Protein AF-A0A967ZI90-F1 (afdb_monomer_lite)

Sequence (250 aa):
MATSDRDRHRDRTERWFVHRGLPNLIDRYSVTEDVLTRTVPFLLLVVFAELFLSFGDRWEGWSQAIAFLAGVVVLVAAFVAVNRLRGRRSLQLPDRVGVLEVALFVLLPAIPTAIGAEGSVAAPVGAVVGVNLVLLVLAFVVTAWGLLPMMRWSIGQLRVQIGDIANLAMKSLPILLLFSAFIFLNAEMWQVANDFTLPFFGAVAAVVVLVGTAFVMLSVKRLTVDLARFGAWADVRPRCEGTPVADLVP

Structure (mmCIF, N/CA/C/O backbone):
data_AF-A0A967ZI90-F1
#
_entry.id   AF-A0A967ZI90-F1
#
loop_
_atom_site.group_PDB
_atom_site.id
_atom_site.type_symbol
_atom_site.label_atom_id
_atom_site.label_alt_id
_atom_site.label_comp_id
_atom_site.label_asym_id
_atom_site.label_entity_id
_atom_site.label_seq_id
_atom_site.pdbx_PDB_ins_code
_atom_site.Cartn_x
_atom_site.Cartn_y
_atom_site.Cartn_z
_atom_site.occupancy
_atom_site.B_iso_or_equiv
_atom_site.auth_seq_id
_atom_site.auth_comp_id
_atom_site.auth_asym_id
_atom_site.auth_atom_id
_atom_site.pdbx_PDB_model_num
ATOM 1 N N . MET A 1 1 ? -30.674 17.790 -15.147 1.00 55.00 1 MET A N 1
ATOM 2 C CA . MET A 1 1 ? -30.174 18.389 -13.887 1.00 55.00 1 MET A CA 1
ATOM 3 C C . MET A 1 1 ? -30.080 17.350 -12.764 1.00 55.00 1 MET A C 1
ATOM 5 O O . MET A 1 1 ? -29.008 17.227 -12.198 1.00 55.00 1 MET A O 1
ATOM 9 N N . ALA A 1 2 ? -31.111 16.525 -12.518 1.00 58.91 2 ALA A N 1
ATOM 10 C CA . ALA A 1 2 ? -31.096 15.469 -11.485 1.00 58.91 2 ALA A CA 1
ATOM 11 C C . ALA A 1 2 ? -30.078 14.318 -11.691 1.00 58.91 2 ALA A C 1
ATOM 13 O O . ALA A 1 2 ? -29.646 13.697 -10.726 1.00 58.91 2 ALA A O 1
ATOM 14 N N . THR A 1 3 ? -29.673 14.026 -12.931 1.00 62.78 3 THR A N 1
ATOM 15 C CA . THR A 1 3 ? -28.645 13.012 -13.240 1.00 62.78 3 THR A CA 1
ATOM 16 C C . THR A 1 3 ? -27.249 13.439 -12.780 1.00 62.78 3 THR A C 1
ATOM 18 O O . THR A 1 3 ? -26.575 12.677 -12.101 1.00 62.78 3 THR A O 1
ATOM 21 N N . SER A 1 4 ? -26.873 14.700 -13.024 1.00 75.50 4 SER A N 1
ATOM 22 C CA . SER A 1 4 ? -25.565 15.248 -12.627 1.00 75.50 4 SER A CA 1
ATOM 23 C C . SER A 1 4 ? -25.334 15.258 -11.113 1.00 75.50 4 SER A C 1
ATOM 25 O O . SER A 1 4 ? -24.182 15.234 -10.680 1.00 75.50 4 SER A O 1
ATOM 27 N N . ASP A 1 5 ? -26.398 15.336 -10.315 1.00 79.88 5 ASP A N 1
ATOM 28 C CA . ASP A 1 5 ? -26.286 15.367 -8.857 1.00 79.88 5 ASP A CA 1
ATOM 29 C C . ASP A 1 5 ? -26.052 13.960 -8.291 1.00 79.88 5 ASP A C 1
ATOM 31 O O . ASP A 1 5 ? -25.153 13.747 -7.478 1.00 79.88 5 ASP A O 1
ATOM 35 N N . ARG A 1 6 ? -26.767 12.958 -8.824 1.00 79.12 6 ARG A N 1
ATOM 36 C CA . ARG A 1 6 ? -26.540 11.541 -8.498 1.00 79.12 6 ARG A CA 1
ATOM 37 C C . ARG A 1 6 ? -25.116 11.098 -8.820 1.00 79.12 6 ARG A C 1
ATOM 39 O O . ARG A 1 6 ? -24.486 10.458 -7.980 1.00 79.12 6 ARG A O 1
ATOM 46 N N . ASP A 1 7 ? -24.601 11.487 -9.983 1.00 82.12 7 ASP A N 1
ATOM 47 C CA . ASP A 1 7 ? -23.230 11.165 -10.393 1.00 82.12 7 ASP A CA 1
ATOM 48 C C . ASP A 1 7 ? -22.207 11.802 -9.438 1.00 82.12 7 ASP A C 1
ATOM 50 O O . ASP A 1 7 ? -21.291 11.144 -8.952 1.00 82.12 7 ASP A O 1
ATOM 54 N N . ARG A 1 8 ? -22.430 13.058 -9.032 1.00 82.38 8 ARG A N 1
ATOM 55 C CA . ARG A 1 8 ? -21.564 13.761 -8.072 1.00 82.38 8 ARG A CA 1
ATOM 56 C C . ARG A 1 8 ? -21.554 13.105 -6.687 1.00 82.38 8 ARG A C 1
ATOM 58 O O . ARG A 1 8 ? -20.497 13.013 -6.055 1.00 82.38 8 ARG A O 1
ATOM 65 N N . HIS A 1 9 ? -22.715 12.670 -6.197 1.00 82.69 9 HIS A N 1
ATOM 66 C CA . HIS A 1 9 ? -22.833 11.952 -4.926 1.00 82.69 9 HIS A CA 1
ATOM 67 C C . HIS A 1 9 ? -22.150 10.583 -4.975 1.00 82.69 9 HIS A C 1
ATOM 69 O O . HIS A 1 9 ? -21.455 10.207 -4.023 1.00 82.69 9 HIS A O 1
ATOM 75 N N . ARG A 1 10 ? -22.289 9.870 -6.096 1.00 84.12 10 ARG A N 1
ATOM 76 C CA . ARG A 1 10 ? -21.584 8.615 -6.355 1.00 84.12 10 ARG A CA 1
ATOM 77 C C . ARG A 1 10 ? -20.069 8.820 -6.322 1.00 84.12 10 ARG A C 1
ATOM 79 O O . ARG A 1 10 ? -19.411 8.216 -5.479 1.00 84.12 10 ARG A O 1
ATOM 86 N N . ASP A 1 11 ? -19.534 9.763 -7.093 1.00 83.12 11 ASP A N 1
ATOM 87 C CA . ASP A 1 11 ? -18.092 10.052 -7.147 1.00 83.12 11 ASP A CA 1
ATOM 88 C C . ASP A 1 11 ? -17.514 10.448 -5.783 1.00 83.12 11 ASP A C 1
ATOM 90 O O . ASP A 1 11 ? -16.360 10.168 -5.446 1.00 83.12 11 ASP A O 1
ATOM 94 N N . ARG A 1 12 ? -18.291 11.172 -4.970 1.00 85.44 12 ARG A N 1
ATOM 95 C CA . ARG A 1 12 ? -17.882 11.551 -3.611 1.00 85.44 12 ARG A CA 1
ATOM 96 C C . ARG A 1 12 ? -17.817 10.332 -2.687 1.00 85.44 12 ARG A C 1
ATOM 98 O O . ARG A 1 12 ? -16.901 10.243 -1.868 1.00 85.44 12 ARG A O 1
ATOM 105 N N . THR A 1 13 ? -18.765 9.413 -2.831 1.00 86.12 13 THR A N 1
ATOM 106 C CA . THR A 1 13 ? -18.857 8.176 -2.046 1.00 86.12 13 THR A CA 1
ATOM 107 C C . THR A 1 13 ? -17.749 7.197 -2.429 1.00 86.12 13 THR A C 1
ATOM 109 O O . THR A 1 13 ? -17.035 6.706 -1.555 1.00 86.12 13 THR A O 1
ATOM 112 N N . GLU A 1 14 ? -17.514 6.996 -3.726 1.00 85.56 14 GLU A N 1
ATOM 113 C CA . GLU A 1 14 ? -16.417 6.174 -4.246 1.00 85.56 14 GLU A CA 1
ATOM 114 C C . GLU A 1 14 ? -15.058 6.704 -3.778 1.00 85.56 14 GLU A C 1
ATOM 116 O O . GLU A 1 14 ? -14.256 5.963 -3.202 1.00 85.56 14 GLU A O 1
ATOM 121 N N . ARG A 1 15 ? -14.822 8.020 -3.894 1.00 83.00 15 ARG A N 1
ATOM 122 C CA . ARG A 1 15 ? -13.599 8.642 -3.364 1.00 83.00 15 ARG A CA 1
ATOM 123 C C . ARG A 1 15 ? -13.430 8.402 -1.870 1.00 83.00 15 ARG A C 1
ATOM 125 O O . ARG A 1 15 ? -12.307 8.159 -1.430 1.00 83.00 15 ARG A O 1
ATOM 132 N N . TRP A 1 16 ? -14.500 8.466 -1.086 1.00 85.69 16 TRP A N 1
ATOM 133 C CA . TRP A 1 16 ? -14.432 8.217 0.352 1.00 85.69 16 TRP A CA 1
ATOM 134 C C . TRP A 1 16 ? -14.041 6.767 0.671 1.00 85.69 16 TRP A C 1
ATOM 136 O O . TRP A 1 16 ? -13.158 6.555 1.505 1.00 85.69 16 TRP A O 1
ATOM 146 N N . PHE A 1 17 ? -14.597 5.782 -0.044 1.00 84.12 17 PHE A N 1
ATOM 147 C CA . PHE A 1 17 ? -14.209 4.373 0.095 1.00 84.12 17 PHE A CA 1
ATOM 148 C C . PHE A 1 17 ? -12.741 4.144 -0.278 1.00 84.12 17 PHE A C 1
ATOM 150 O O . PHE A 1 17 ? -11.999 3.515 0.480 1.00 84.12 17 PHE A O 1
ATOM 157 N N . VAL A 1 18 ? -12.276 4.734 -1.384 1.00 79.62 18 VAL A N 1
ATOM 158 C CA . VAL A 1 18 ? -10.865 4.665 -1.800 1.00 79.62 18 VAL A CA 1
ATOM 159 C C . VAL A 1 18 ? -9.933 5.265 -0.744 1.00 79.62 18 VAL A C 1
ATOM 161 O O . VAL A 1 18 ? -8.874 4.699 -0.465 1.00 79.62 18 VAL A O 1
ATOM 164 N N . HIS A 1 19 ? -10.311 6.391 -0.132 1.00 79.62 19 HIS A N 1
ATOM 165 C CA . HIS A 1 19 ? -9.506 7.043 0.907 1.00 79.62 19 HIS A CA 1
ATOM 166 C C . HIS A 1 19 ? -9.429 6.236 2.205 1.00 79.62 19 HIS A C 1
ATOM 168 O O . HIS A 1 19 ? -8.439 6.370 2.925 1.00 79.62 19 HIS A O 1
ATOM 174 N N . ARG A 1 20 ? -10.438 5.406 2.494 1.00 79.25 20 ARG A N 1
ATOM 175 C CA . ARG A 1 20 ? -10.460 4.506 3.657 1.00 79.25 20 ARG A CA 1
ATOM 176 C C . ARG A 1 20 ? -9.910 3.106 3.375 1.00 79.25 20 ARG A C 1
ATOM 178 O O . ARG A 1 20 ? -9.883 2.283 4.281 1.00 79.25 20 ARG A O 1
ATOM 185 N N . GLY A 1 21 ? -9.439 2.844 2.154 1.00 75.62 21 GLY A N 1
ATOM 186 C CA . GLY A 1 21 ? -8.869 1.545 1.787 1.00 75.62 21 GLY A CA 1
ATOM 187 C C . GLY A 1 21 ? -9.909 0.454 1.554 1.00 75.62 21 GLY A C 1
ATOM 188 O O . GLY A 1 21 ? -9.609 -0.718 1.728 1.00 75.62 21 GLY A O 1
ATOM 189 N N . LEU A 1 22 ? -11.120 0.829 1.136 1.00 81.75 22 LEU A N 1
ATOM 190 C CA . LEU A 1 22 ? -12.205 -0.100 0.807 1.00 81.75 22 LEU A CA 1
ATOM 191 C C . LEU A 1 22 ? -12.627 -0.005 -0.677 1.00 81.75 22 LEU A C 1
ATOM 193 O O . LEU A 1 22 ? -13.815 0.144 -0.959 1.00 81.75 22 LEU A O 1
ATOM 197 N N . PRO A 1 23 ? -11.694 -0.069 -1.650 1.00 76.81 23 PRO A N 1
ATOM 198 C CA . PRO A 1 23 ? -12.028 0.087 -3.068 1.00 76.81 23 PRO A CA 1
ATOM 199 C C . PRO A 1 23 ? -12.934 -1.036 -3.601 1.00 76.81 23 PRO A C 1
ATOM 201 O O . PRO A 1 23 ? -13.747 -0.793 -4.482 1.00 76.81 23 PRO A O 1
ATOM 204 N N . ASN A 1 24 ? -12.863 -2.237 -3.016 1.00 76.69 24 ASN A N 1
ATOM 205 C CA . ASN A 1 24 ? -13.658 -3.400 -3.433 1.00 76.69 24 ASN A CA 1
ATOM 206 C C . ASN A 1 24 ? -15.168 -3.266 -3.160 1.00 76.69 24 ASN A C 1
ATOM 208 O O . ASN A 1 24 ? -15.938 -4.111 -3.601 1.00 76.69 24 ASN A O 1
ATOM 212 N N . LEU A 1 25 ? -15.598 -2.236 -2.421 1.00 79.44 25 LEU A N 1
ATOM 213 C CA . LEU A 1 25 ? -17.018 -1.949 -2.190 1.00 79.44 25 LEU A CA 1
ATOM 214 C C . LEU A 1 25 ? -17.642 -1.086 -3.301 1.00 79.44 25 LEU A C 1
ATOM 216 O O . LEU A 1 25 ? -18.834 -0.790 -3.242 1.00 79.44 25 LEU A O 1
ATOM 220 N N . ILE A 1 26 ? -16.851 -0.660 -4.289 1.00 79.00 26 ILE A N 1
ATOM 221 C CA . ILE A 1 26 ? -17.305 0.161 -5.412 1.00 79.00 26 ILE A CA 1
ATOM 222 C C . ILE A 1 26 ? -17.870 -0.743 -6.511 1.00 79.00 26 ILE A C 1
ATOM 224 O O . ILE A 1 26 ? -17.230 -1.704 -6.939 1.00 79.00 26 ILE A O 1
ATOM 228 N N . ASP A 1 27 ? -19.073 -0.417 -6.983 1.00 68.50 27 ASP A N 1
ATOM 229 C CA . ASP A 1 27 ? -19.697 -1.122 -8.101 1.00 68.50 27 ASP A CA 1
ATOM 230 C C . ASP A 1 27 ? -18.902 -0.898 -9.400 1.00 68.50 27 ASP A C 1
ATOM 232 O O . ASP A 1 27 ? -18.610 0.243 -9.763 1.00 68.50 27 ASP A O 1
ATOM 236 N N . ARG A 1 28 ? -18.594 -1.994 -10.113 1.00 68.31 28 ARG A N 1
ATOM 237 C CA . ARG A 1 28 ? -17.754 -2.055 -11.332 1.00 68.31 28 ARG A CA 1
ATOM 238 C C . ARG A 1 28 ? -16.270 -1.707 -11.156 1.00 68.31 28 ARG A C 1
ATOM 240 O O . ARG A 1 28 ? -15.656 -1.198 -12.089 1.00 68.31 28 ARG A O 1
ATOM 247 N N . TYR A 1 29 ? -15.676 -2.042 -10.013 1.00 63.97 29 TYR A N 1
ATOM 248 C CA . TYR A 1 29 ? -14.229 -1.908 -9.827 1.00 63.97 29 TYR A CA 1
ATOM 249 C C . TYR A 1 29 ? -13.443 -2.765 -10.839 1.00 63.97 29 TYR A C 1
ATOM 251 O O . TYR A 1 29 ? -13.555 -3.995 -10.851 1.00 63.97 29 TYR A O 1
ATOM 259 N N . SER A 1 30 ? -12.661 -2.119 -11.706 1.00 63.50 30 SER A N 1
ATOM 260 C CA . SER A 1 30 ? -11.981 -2.755 -12.837 1.00 63.50 30 SER A CA 1
ATOM 261 C C . SER A 1 30 ? -10.470 -2.790 -12.617 1.00 63.50 30 SER A C 1
ATOM 263 O O . SER A 1 30 ? -9.819 -1.776 -12.367 1.00 63.50 30 SER A O 1
ATOM 265 N N . VAL A 1 31 ? -9.871 -3.975 -12.756 1.00 63.06 31 VAL A N 1
ATOM 266 C CA . VAL A 1 31 ? -8.419 -4.176 -12.597 1.00 63.06 31 VAL A CA 1
ATOM 267 C C . VAL A 1 31 ? -7.610 -3.304 -13.567 1.00 63.06 31 VAL A C 1
ATOM 269 O O . VAL A 1 31 ? -6.579 -2.743 -13.200 1.00 63.06 31 VAL A O 1
ATOM 272 N N . THR A 1 32 ? -8.075 -3.176 -14.807 1.00 58.97 32 THR A N 1
ATOM 273 C CA . THR A 1 32 ? -7.346 -2.515 -15.899 1.00 58.97 32 THR A CA 1
ATOM 274 C C . THR A 1 32 ? -7.455 -0.990 -15.852 1.00 58.97 32 THR A C 1
ATOM 276 O O . THR A 1 32 ? -6.544 -0.299 -16.309 1.00 58.97 32 THR A O 1
ATOM 279 N N . GLU A 1 33 ? -8.566 -0.473 -15.325 1.00 61.00 33 GLU A N 1
ATOM 280 C CA . GLU A 1 33 ? -8.872 0.962 -15.268 1.00 61.00 33 GLU A CA 1
ATOM 281 C C . GLU A 1 33 ? -8.486 1.582 -13.928 1.00 61.00 33 GLU A C 1
ATOM 283 O O . GLU A 1 33 ? -7.896 2.659 -13.915 1.00 61.00 33 GLU A O 1
ATOM 288 N N . ASP A 1 34 ? -8.741 0.891 -12.814 1.00 67.19 34 ASP A N 1
ATOM 289 C CA . ASP A 1 34 ? -8.631 1.489 -11.482 1.00 67.19 34 ASP A CA 1
ATOM 290 C C . ASP A 1 34 ? -7.384 1.028 -10.729 1.00 67.19 34 ASP A C 1
ATOM 292 O O . ASP A 1 34 ? -6.674 1.835 -10.122 1.00 67.19 34 ASP A O 1
ATOM 296 N N . VAL A 1 35 ? -7.095 -0.278 -10.761 1.00 71.31 35 VAL A N 1
ATOM 297 C CA . VAL A 1 35 ? -5.951 -0.840 -10.030 1.00 71.31 35 VAL A CA 1
ATOM 298 C C . VAL A 1 35 ? -4.659 -0.496 -10.751 1.00 71.31 35 VAL A C 1
ATOM 300 O O . VAL A 1 35 ? -3.791 0.175 -10.195 1.00 71.31 35 VAL A O 1
ATOM 303 N N . LEU A 1 36 ? -4.536 -0.936 -12.003 1.00 67.75 36 LEU A N 1
ATOM 304 C CA . LEU A 1 36 ? -3.267 -0.905 -12.715 1.00 67.75 36 LEU A CA 1
ATOM 305 C C . LEU A 1 36 ? -2.850 0.529 -13.076 1.00 67.75 36 LEU A C 1
ATOM 307 O O . LEU A 1 36 ? -1.678 0.877 -12.947 1.00 67.75 36 LEU A O 1
ATOM 311 N N . THR A 1 37 ? -3.811 1.396 -13.403 1.00 74.38 37 THR A N 1
ATOM 312 C CA . THR A 1 37 ? -3.601 2.842 -13.600 1.00 74.38 37 THR A CA 1
ATOM 313 C C . THR A 1 37 ? -3.048 3.518 -12.347 1.00 74.38 37 THR A C 1
ATOM 315 O O . THR A 1 37 ? -2.148 4.353 -12.427 1.00 74.38 37 THR A O 1
ATOM 318 N N . ARG A 1 38 ? -3.527 3.126 -11.162 1.00 77.00 38 ARG A N 1
ATOM 319 C CA . ARG A 1 38 ? -3.040 3.662 -9.886 1.00 77.00 38 ARG A CA 1
ATOM 320 C C . ARG A 1 38 ? -1.643 3.147 -9.527 1.00 77.00 38 ARG A C 1
ATOM 322 O O . ARG A 1 38 ? -0.931 3.811 -8.776 1.00 77.00 38 ARG A O 1
ATOM 329 N N . THR A 1 39 ? -1.229 2.013 -10.089 1.00 77.56 39 THR A N 1
ATOM 330 C CA . THR A 1 39 ? 0.127 1.464 -9.949 1.00 77.56 39 THR A CA 1
ATOM 331 C C . THR A 1 39 ? 1.145 2.158 -10.869 1.00 77.56 39 THR A C 1
ATOM 333 O O . THR A 1 39 ? 2.329 2.197 -10.537 1.00 77.56 39 THR A O 1
ATOM 336 N N . VAL A 1 40 ? 0.711 2.771 -11.982 1.00 79.25 40 VAL A N 1
ATOM 337 C CA . VAL A 1 40 ? 1.594 3.411 -12.984 1.00 79.25 40 VAL A CA 1
ATOM 338 C C . VAL A 1 40 ? 2.631 4.378 -12.390 1.00 79.25 40 VAL A C 1
ATOM 340 O O . VAL A 1 40 ? 3.798 4.245 -12.752 1.00 79.25 40 VAL A O 1
ATOM 343 N N . PRO A 1 41 ? 2.296 5.324 -11.486 1.00 80.81 41 PRO A N 1
ATOM 344 C CA . PRO A 1 41 ? 3.291 6.254 -10.943 1.00 80.81 41 PRO A CA 1
ATOM 345 C C . PRO A 1 41 ? 4.409 5.545 -10.171 1.00 80.81 41 PRO A C 1
ATOM 347 O O . PRO A 1 41 ? 5.570 5.932 -10.266 1.00 80.81 41 PRO A O 1
ATOM 350 N N . PHE A 1 42 ? 4.063 4.488 -9.433 1.00 82.81 42 PHE A N 1
ATOM 351 C CA . PHE A 1 42 ? 5.034 3.668 -8.716 1.00 82.81 42 PHE A CA 1
ATOM 352 C C . PHE A 1 42 ? 5.913 2.878 -9.690 1.00 82.81 42 PHE A C 1
ATOM 354 O O . PHE A 1 42 ? 7.128 2.876 -9.543 1.00 82.81 42 PHE A O 1
ATOM 361 N N . LEU A 1 43 ? 5.327 2.266 -10.723 1.00 82.94 43 LEU A N 1
ATOM 362 C CA . LEU A 1 43 ? 6.097 1.532 -11.733 1.00 82.94 43 LEU A CA 1
ATOM 363 C C . LEU A 1 43 ? 7.024 2.455 -12.530 1.00 82.94 43 LEU A C 1
ATOM 365 O O . LEU A 1 43 ? 8.156 2.083 -12.802 1.00 82.94 43 LEU A O 1
ATOM 369 N N . LEU A 1 44 ? 6.591 3.675 -12.858 1.00 82.00 44 LEU A N 1
ATOM 370 C CA . LEU A 1 44 ? 7.454 4.681 -13.485 1.00 82.00 44 LEU A CA 1
ATOM 371 C C . LEU A 1 44 ? 8.644 5.048 -12.590 1.00 82.00 44 LEU A C 1
ATOM 373 O O . LEU A 1 44 ? 9.758 5.173 -13.091 1.00 82.00 44 LEU A O 1
ATOM 377 N N . LEU A 1 45 ? 8.422 5.187 -11.278 1.00 84.56 45 LEU A N 1
ATOM 378 C CA . LEU A 1 45 ? 9.495 5.415 -10.309 1.00 84.56 45 LEU A CA 1
ATOM 379 C C . LEU A 1 45 ? 10.475 4.232 -10.273 1.00 84.56 45 LEU A C 1
ATOM 381 O O . LEU A 1 45 ? 11.681 4.451 -10.271 1.00 84.56 45 LEU A O 1
ATOM 385 N N . VAL A 1 46 ? 9.963 2.998 -10.273 1.00 85.00 46 VAL A N 1
ATOM 386 C CA . VAL A 1 46 ? 10.773 1.769 -10.306 1.00 85.00 46 VAL A CA 1
ATOM 387 C C . VAL A 1 46 ? 11.623 1.714 -11.574 1.00 85.00 46 VAL A C 1
ATOM 389 O O . VAL A 1 46 ? 12.837 1.596 -11.474 1.00 85.00 46 VAL A O 1
ATOM 392 N N . VAL A 1 47 ? 11.022 1.914 -12.752 1.00 82.69 47 VAL A N 1
ATOM 393 C CA . VAL A 1 47 ? 11.746 1.953 -14.035 1.00 82.69 47 VAL A CA 1
ATOM 394 C C . VAL A 1 47 ? 12.824 3.037 -14.033 1.00 82.69 47 VAL A C 1
ATOM 396 O O . VAL A 1 47 ? 13.936 2.810 -14.503 1.00 82.69 47 VAL A O 1
ATOM 399 N N . PHE A 1 48 ? 12.520 4.218 -13.494 1.00 83.12 48 PHE A N 1
ATOM 400 C CA . PHE A 1 48 ? 13.495 5.298 -13.371 1.00 83.12 48 PHE A CA 1
ATOM 401 C C . PHE A 1 48 ? 14.651 4.931 -12.428 1.00 83.12 48 PHE A C 1
ATOM 403 O O . PHE A 1 48 ? 15.808 5.189 -12.754 1.00 83.12 48 PHE A O 1
ATOM 410 N N . ALA A 1 49 ? 14.354 4.313 -11.283 1.00 84.50 49 ALA A N 1
ATOM 411 C CA . ALA A 1 49 ? 15.358 3.863 -10.325 1.00 84.50 49 ALA A CA 1
ATOM 412 C C . ALA A 1 49 ? 16.236 2.740 -10.900 1.00 84.50 49 ALA A C 1
ATOM 414 O O . ALA A 1 49 ? 17.451 2.783 -10.744 1.00 84.50 49 ALA A O 1
ATOM 415 N N . GLU A 1 50 ? 15.652 1.779 -11.615 1.00 83.31 50 GLU A N 1
ATOM 416 C CA . GLU A 1 50 ? 16.384 0.719 -12.318 1.00 83.31 50 GLU A CA 1
ATOM 417 C C . GLU A 1 50 ? 17.304 1.288 -13.392 1.00 83.31 50 GLU A C 1
ATOM 419 O O . GLU A 1 50 ? 18.468 0.900 -13.475 1.00 83.31 50 GLU A O 1
ATOM 424 N N . LEU A 1 51 ? 16.818 2.257 -14.172 1.00 78.06 51 LEU A N 1
ATOM 425 C CA . LEU A 1 51 ? 17.636 2.957 -15.154 1.00 78.06 51 LEU A CA 1
ATOM 426 C C . LEU A 1 51 ? 18.805 3.679 -14.464 1.00 78.06 51 LEU A C 1
ATOM 428 O O . LEU A 1 51 ? 19.948 3.553 -14.892 1.00 78.06 51 LEU A O 1
ATOM 432 N N . PHE A 1 52 ? 18.536 4.388 -13.367 1.00 78.06 52 PHE A N 1
ATOM 433 C CA . PHE A 1 52 ? 19.562 5.079 -12.588 1.00 78.06 52 PHE A CA 1
ATOM 434 C C . PHE A 1 52 ? 20.628 4.116 -12.045 1.00 78.06 52 PHE A C 1
ATOM 436 O O . PHE A 1 52 ? 21.818 4.355 -12.233 1.00 78.06 52 PHE A O 1
ATOM 443 N N . LEU A 1 53 ? 20.214 3.002 -11.436 1.00 78.31 53 LEU A N 1
ATOM 444 C CA . LEU A 1 53 ? 21.120 1.983 -10.899 1.00 78.31 53 LEU A CA 1
ATOM 445 C C . LEU A 1 53 ? 21.921 1.288 -12.006 1.00 78.31 53 LEU A C 1
ATOM 447 O O . LEU A 1 53 ? 23.120 1.081 -11.855 1.00 78.31 53 LEU A O 1
ATOM 451 N N . SER A 1 54 ? 21.295 0.993 -13.149 1.00 73.62 54 SER A N 1
ATOM 452 C CA . SER A 1 54 ? 21.963 0.329 -14.273 1.00 73.62 54 SER A CA 1
ATOM 453 C C . SER A 1 54 ? 23.098 1.160 -14.879 1.00 73.62 54 SER A C 1
ATOM 455 O O . SER A 1 54 ? 24.027 0.585 -15.447 1.00 73.62 54 SER A O 1
ATOM 457 N N . PHE A 1 55 ? 23.020 2.491 -14.806 1.00 69.38 55 PHE A N 1
ATOM 458 C CA . PHE A 1 55 ? 24.071 3.391 -15.290 1.00 69.38 55 PHE A CA 1
ATOM 459 C C . PHE A 1 55 ? 25.004 3.889 -14.175 1.00 69.38 55 PHE A C 1
ATOM 461 O O . PHE A 1 55 ? 26.068 4.420 -14.488 1.00 69.38 55 PHE A O 1
ATOM 468 N N . GLY A 1 56 ? 24.632 3.707 -12.903 1.00 63.69 56 GLY A N 1
ATOM 469 C CA . GLY A 1 56 ? 25.358 4.192 -11.726 1.00 63.69 56 GLY A CA 1
ATOM 470 C C . GLY A 1 56 ? 26.772 3.631 -11.575 1.00 63.69 56 GLY A C 1
ATOM 471 O O . GLY A 1 56 ? 27.694 4.397 -11.322 1.00 63.69 56 GLY A O 1
ATOM 472 N N . ASP A 1 57 ? 26.947 2.327 -11.798 1.00 63.25 57 ASP A N 1
ATOM 473 C CA . ASP A 1 57 ? 28.213 1.625 -11.516 1.00 63.25 57 ASP A CA 1
ATOM 474 C C . ASP A 1 57 ? 29.172 1.535 -12.713 1.00 63.25 57 ASP A C 1
ATOM 476 O O . ASP A 1 57 ? 30.291 1.045 -12.585 1.00 63.25 57 ASP A O 1
ATOM 480 N N . ARG A 1 58 ? 28.740 1.949 -13.909 1.00 63.16 58 ARG A N 1
ATOM 481 C CA . ARG A 1 58 ? 29.405 1.546 -15.162 1.00 63.16 58 ARG A CA 1
ATOM 482 C C . ARG A 1 58 ? 30.220 2.656 -15.837 1.00 63.16 58 ARG A C 1
ATOM 484 O O . ARG A 1 58 ? 31.023 2.360 -16.717 1.00 63.16 58 ARG A O 1
ATOM 491 N N . TRP A 1 59 ? 30.007 3.918 -15.471 1.00 61.84 59 TRP A N 1
ATOM 492 C CA . TRP A 1 59 ? 30.624 5.072 -16.130 1.00 61.84 59 TRP A CA 1
ATOM 493 C C . TRP A 1 59 ? 31.022 6.108 -15.079 1.00 61.84 59 TRP A C 1
ATOM 495 O O . TRP A 1 59 ? 30.219 6.420 -14.210 1.00 61.84 59 TRP A O 1
ATOM 505 N N . GLU A 1 60 ? 32.223 6.676 -15.185 1.00 71.88 60 GLU A N 1
ATOM 506 C CA . GLU A 1 60 ? 32.677 7.760 -14.308 1.00 71.88 60 GLU A CA 1
ATOM 507 C C . GLU A 1 60 ? 32.610 9.118 -15.033 1.00 71.88 60 GLU A C 1
ATOM 509 O O . GLU A 1 60 ? 33.017 9.257 -16.191 1.00 71.88 60 GLU A O 1
ATOM 514 N N . GLY A 1 61 ? 32.106 10.151 -14.349 1.00 77.19 61 GLY A N 1
ATOM 515 C CA . GLY A 1 61 ? 32.137 11.544 -14.815 1.00 77.19 61 GLY A CA 1
ATOM 516 C C . GLY A 1 61 ? 31.016 11.940 -15.791 1.00 77.19 61 GLY A C 1
ATOM 517 O O . GLY A 1 61 ? 29.866 11.527 -15.665 1.00 77.19 61 GLY A O 1
ATOM 518 N N . TRP A 1 62 ? 31.325 12.801 -16.770 1.00 77.94 62 TRP A N 1
ATOM 519 C CA . TRP A 1 62 ? 30.334 13.389 -17.696 1.00 77.94 62 TRP A CA 1
ATOM 520 C C . TRP A 1 62 ? 29.677 12.379 -18.647 1.00 77.94 62 TRP A C 1
ATOM 522 O O . TRP A 1 62 ? 28.561 12.598 -19.117 1.00 77.94 62 TRP A O 1
ATOM 532 N N . SER A 1 63 ? 30.352 11.268 -18.925 1.00 73.94 63 SER A N 1
ATOM 533 C CA . SER A 1 63 ? 29.853 10.208 -19.801 1.00 73.94 63 SER A CA 1
ATOM 534 C C . SER A 1 63 ? 28.691 9.434 -19.158 1.00 73.94 63 SER A C 1
ATOM 536 O O . SER A 1 63 ? 27.733 9.088 -19.848 1.00 73.94 63 SER A O 1
ATOM 538 N N . GLN A 1 64 ? 28.704 9.287 -17.828 1.00 75.31 64 GLN A N 1
ATOM 539 C CA . GLN A 1 64 ? 27.597 8.750 -17.033 1.00 75.31 64 GLN A CA 1
ATOM 540 C C . GLN A 1 64 ? 26.340 9.616 -17.162 1.00 75.31 64 GLN A C 1
ATOM 542 O O . GLN A 1 64 ? 25.251 9.104 -17.416 1.00 75.31 64 GLN A O 1
ATOM 547 N N . ALA A 1 65 ? 26.495 10.938 -17.039 1.00 76.69 65 ALA A N 1
ATOM 548 C CA . ALA A 1 65 ? 25.384 11.879 -17.149 1.00 76.69 65 ALA A CA 1
ATOM 549 C C . ALA A 1 65 ? 24.742 11.840 -18.545 1.00 76.69 65 ALA A C 1
ATOM 551 O O . ALA A 1 65 ? 23.517 11.853 -18.660 1.00 76.69 65 ALA A O 1
ATOM 552 N N . ILE A 1 66 ? 25.552 11.737 -19.605 1.00 80.75 66 ILE A N 1
ATOM 553 C CA . ILE A 1 66 ? 25.062 11.640 -20.987 1.00 80.75 66 ILE A CA 1
ATOM 554 C C . ILE A 1 66 ? 24.363 10.297 -21.236 1.00 80.75 66 ILE A C 1
ATOM 556 O O . ILE A 1 66 ? 23.278 10.287 -21.814 1.00 80.75 66 ILE A O 1
ATOM 560 N N . ALA A 1 67 ? 24.938 9.177 -20.784 1.00 75.19 67 ALA A N 1
ATOM 561 C CA . ALA A 1 67 ? 24.330 7.851 -20.926 1.00 75.19 67 ALA A CA 1
ATOM 562 C C . ALA A 1 67 ? 22.989 7.757 -20.179 1.00 75.19 67 ALA A C 1
ATOM 564 O O . ALA A 1 67 ? 21.998 7.273 -20.729 1.00 75.19 67 ALA A O 1
ATOM 565 N N . PHE A 1 68 ? 22.931 8.306 -18.965 1.00 74.94 68 PHE A N 1
ATOM 566 C CA . PHE A 1 68 ? 21.700 8.413 -18.190 1.00 74.94 68 PHE A CA 1
ATOM 567 C C . PHE A 1 68 ? 20.652 9.278 -18.903 1.00 74.94 68 PHE A C 1
ATOM 569 O O . PHE A 1 68 ? 19.510 8.851 -19.073 1.00 74.94 68 PHE A O 1
ATOM 576 N N . LEU A 1 69 ? 21.035 10.468 -19.380 1.00 82.00 69 LEU A N 1
ATOM 577 C CA . LEU A 1 69 ? 20.125 11.375 -20.079 1.00 82.00 69 LEU A CA 1
ATOM 578 C C . LEU A 1 69 ? 19.601 10.755 -21.382 1.00 82.00 69 LEU A C 1
ATOM 580 O O . LEU A 1 69 ? 18.413 10.867 -21.677 1.00 82.00 69 LEU A O 1
ATOM 584 N N . ALA A 1 70 ? 20.447 10.032 -22.119 1.00 80.50 70 ALA A N 1
ATOM 585 C CA . ALA A 1 70 ? 20.037 9.258 -23.285 1.00 80.50 70 ALA A CA 1
ATOM 586 C C . ALA A 1 70 ? 19.025 8.160 -22.913 1.00 80.50 70 ALA A C 1
ATOM 588 O O . ALA A 1 70 ? 18.001 8.025 -23.582 1.00 80.50 70 ALA A O 1
ATOM 589 N N . GLY A 1 71 ? 19.252 7.428 -21.817 1.00 77.25 71 GLY A N 1
ATOM 590 C CA . GLY A 1 71 ? 18.311 6.429 -21.301 1.00 77.25 71 GLY A CA 1
ATOM 591 C C . GLY A 1 71 ? 16.952 7.028 -20.923 1.00 77.25 71 GLY A C 1
ATOM 592 O O . GLY A 1 71 ? 15.910 6.497 -21.308 1.00 77.25 71 GLY A O 1
ATOM 593 N N . VAL A 1 72 ? 16.947 8.183 -20.251 1.00 79.25 72 VAL A N 1
ATOM 594 C CA . VAL A 1 72 ? 15.718 8.921 -19.916 1.00 79.25 72 VAL A CA 1
ATOM 595 C C . VAL A 1 72 ? 14.992 9.390 -21.179 1.00 79.25 72 VAL A C 1
ATOM 597 O O . VAL A 1 72 ? 13.773 9.251 -21.272 1.00 79.25 72 VAL A O 1
ATOM 600 N N . VAL A 1 73 ? 15.712 9.904 -22.179 1.00 84.19 73 VAL A N 1
ATOM 601 C CA . VAL A 1 73 ? 15.115 10.312 -23.460 1.00 84.19 73 VAL A CA 1
ATOM 602 C C . VAL A 1 73 ? 14.477 9.119 -24.171 1.00 84.19 73 VAL A C 1
ATOM 604 O O . VAL A 1 73 ? 13.354 9.245 -24.655 1.00 84.19 73 VAL A O 1
ATOM 607 N N . VAL A 1 74 ? 15.133 7.953 -24.192 1.00 80.88 74 VAL A N 1
ATOM 608 C CA . VAL A 1 74 ? 14.575 6.717 -24.772 1.00 80.88 74 VAL A CA 1
ATOM 609 C C . VAL A 1 74 ? 13.322 6.269 -24.018 1.00 80.88 74 VAL A C 1
ATOM 611 O O . VAL A 1 74 ? 12.320 5.936 -24.651 1.00 80.88 74 VAL A O 1
ATOM 614 N N . LEU A 1 75 ? 13.336 6.323 -22.684 1.00 76.94 75 LEU A N 1
ATOM 615 C CA . LEU A 1 75 ? 12.182 6.010 -21.839 1.00 76.94 75 LEU A CA 1
ATOM 616 C C . LEU A 1 75 ? 10.986 6.918 -22.157 1.00 76.94 75 LEU A C 1
ATOM 618 O O . LEU A 1 75 ? 9.881 6.438 -22.420 1.00 76.94 75 LEU A O 1
ATOM 622 N N . VAL A 1 76 ? 11.211 8.233 -22.180 1.00 80.88 76 VAL A N 1
ATOM 623 C CA . VAL A 1 76 ? 10.172 9.223 -22.492 1.00 80.88 76 VAL A CA 1
ATOM 624 C C . VAL A 1 76 ? 9.680 9.057 -23.930 1.00 80.88 76 VAL A C 1
ATOM 626 O O . VAL A 1 76 ? 8.476 9.120 -24.172 1.00 80.88 76 VAL A O 1
ATOM 629 N N . ALA A 1 77 ? 10.575 8.794 -24.884 1.00 81.75 77 ALA A N 1
ATOM 630 C CA . ALA A 1 77 ? 10.216 8.559 -26.278 1.00 81.75 77 ALA A CA 1
ATOM 631 C C . ALA A 1 77 ? 9.357 7.298 -26.443 1.00 81.75 77 ALA A C 1
ATOM 633 O O . ALA A 1 77 ? 8.351 7.347 -27.150 1.00 81.75 77 ALA A O 1
ATOM 634 N N . ALA A 1 78 ? 9.693 6.200 -25.761 1.00 77.19 78 ALA A N 1
ATOM 635 C CA . ALA A 1 78 ? 8.900 4.973 -25.770 1.00 77.19 78 ALA A CA 1
ATOM 636 C C . ALA A 1 78 ? 7.505 5.199 -25.163 1.00 77.19 78 ALA A C 1
ATOM 638 O O . ALA A 1 78 ? 6.500 4.787 -25.745 1.00 77.19 78 ALA A O 1
ATOM 639 N N . PHE A 1 79 ? 7.425 5.931 -24.048 1.00 75.69 79 PHE A N 1
ATOM 640 C CA . PHE A 1 79 ? 6.156 6.305 -23.423 1.00 75.69 79 PHE A CA 1
ATOM 641 C C . PHE A 1 79 ? 5.291 7.180 -24.348 1.00 75.69 79 PHE A C 1
ATOM 643 O O . PHE A 1 79 ? 4.112 6.897 -24.571 1.00 75.69 79 PHE A O 1
ATOM 650 N N . VAL A 1 80 ? 5.888 8.205 -24.964 1.00 79.62 80 VAL A N 1
ATOM 651 C CA . VAL A 1 80 ? 5.216 9.093 -25.926 1.00 79.62 80 VAL A CA 1
ATOM 652 C C . VAL A 1 80 ? 4.769 8.326 -27.172 1.00 79.62 80 VAL A C 1
ATOM 654 O O . VAL A 1 80 ? 3.674 8.576 -27.676 1.00 79.62 80 VAL A O 1
ATOM 657 N N . ALA A 1 81 ? 5.575 7.383 -27.666 1.00 80.00 81 ALA A N 1
ATOM 658 C CA . ALA A 1 81 ? 5.238 6.549 -28.815 1.00 80.00 81 ALA A CA 1
ATOM 659 C C . ALA A 1 81 ? 4.019 5.666 -28.524 1.00 80.00 81 ALA A C 1
ATOM 661 O O . ALA A 1 81 ? 3.078 5.655 -29.318 1.00 80.00 81 ALA A O 1
ATOM 662 N N . VAL A 1 82 ? 3.978 4.998 -27.366 1.00 76.50 82 VAL A N 1
ATOM 663 C CA . VAL A 1 82 ? 2.815 4.197 -26.948 1.00 76.50 82 VAL A CA 1
ATOM 664 C C . VAL A 1 82 ? 1.568 5.068 -26.789 1.00 76.50 82 VAL A C 1
ATOM 666 O O . VAL A 1 82 ? 0.492 4.690 -27.259 1.00 76.50 82 VAL A O 1
ATOM 669 N N . ASN A 1 83 ? 1.706 6.261 -26.208 1.00 79.88 83 ASN A N 1
ATOM 670 C CA . ASN A 1 83 ? 0.595 7.201 -26.074 1.00 79.88 83 ASN A CA 1
ATOM 671 C C . ASN A 1 83 ? 0.074 7.686 -27.433 1.00 79.88 83 ASN A C 1
ATOM 673 O O . ASN A 1 83 ? -1.139 7.708 -27.644 1.00 79.88 83 ASN A O 1
ATOM 677 N N . ARG A 1 84 ? 0.963 7.996 -28.386 1.00 79.19 84 ARG A N 1
ATOM 678 C CA . ARG A 1 84 ? 0.569 8.391 -29.746 1.00 79.19 84 ARG A CA 1
ATOM 679 C C . ARG A 1 84 ? -0.083 7.260 -30.532 1.00 79.19 84 ARG A C 1
ATOM 681 O O . ARG A 1 84 ? -1.099 7.504 -31.175 1.00 79.19 84 ARG A O 1
ATOM 688 N N . LEU A 1 85 ? 0.454 6.041 -30.459 1.00 78.69 85 LEU A N 1
ATOM 689 C CA . LEU A 1 85 ? -0.120 4.864 -31.127 1.00 78.69 85 LEU A CA 1
ATOM 690 C C . LEU A 1 85 ? -1.545 4.564 -30.644 1.00 78.69 85 LEU A C 1
ATOM 692 O O . LEU A 1 85 ? -2.357 4.040 -31.399 1.00 78.69 85 LEU A O 1
ATOM 696 N N . ARG A 1 86 ? -1.867 4.931 -29.399 1.00 73.25 86 ARG A N 1
ATOM 697 C CA . ARG A 1 86 ? -3.201 4.777 -28.804 1.00 73.25 86 ARG A CA 1
ATOM 698 C C . ARG A 1 86 ? -4.083 6.025 -28.911 1.00 73.25 86 ARG A C 1
ATOM 700 O O . ARG A 1 86 ? -5.147 6.056 -28.298 1.00 73.25 86 ARG A O 1
ATOM 707 N N . GLY A 1 87 ? -3.659 7.051 -29.656 1.00 69.94 87 GLY A N 1
ATOM 708 C CA . GLY A 1 87 ? -4.425 8.287 -29.858 1.00 69.94 87 GLY A CA 1
ATOM 709 C C . GLY A 1 87 ? -4.573 9.166 -28.608 1.00 69.94 87 GLY A C 1
ATOM 710 O O . GLY A 1 87 ? -5.458 10.016 -28.559 1.00 69.94 87 GLY A O 1
ATOM 711 N N . ARG A 1 88 ? -3.731 8.966 -27.585 1.00 74.25 88 ARG A N 1
ATOM 712 C CA . ARG A 1 88 ? -3.731 9.736 -26.330 1.00 74.25 88 ARG A CA 1
ATOM 713 C C . ARG A 1 88 ? -2.796 10.948 -26.433 1.00 74.25 88 ARG A C 1
ATOM 715 O O . ARG A 1 88 ? -1.901 10.995 -27.279 1.00 74.25 88 ARG A O 1
ATOM 722 N N . ARG A 1 89 ? -2.964 11.942 -25.549 1.00 72.94 89 ARG A N 1
ATOM 723 C CA . ARG A 1 89 ? -2.011 13.065 -25.434 1.00 72.94 89 ARG A CA 1
ATOM 724 C C . ARG A 1 89 ? -0.634 12.537 -25.009 1.00 72.94 89 ARG A C 1
ATOM 726 O O . ARG A 1 89 ? -0.549 11.652 -24.165 1.00 72.94 89 ARG A O 1
ATOM 733 N N . SER A 1 90 ? 0.440 13.111 -25.555 1.00 68.81 90 SER A N 1
ATOM 734 C CA . SER A 1 90 ? 1.811 12.579 -25.443 1.00 68.81 90 SER A CA 1
ATOM 735 C C . SER A 1 90 ? 2.290 12.280 -24.011 1.00 68.81 90 SER A C 1
ATOM 737 O O . SER A 1 90 ? 3.032 11.323 -23.818 1.00 68.81 90 SER A O 1
ATOM 739 N N . LEU A 1 91 ? 1.862 13.064 -23.014 1.00 69.25 91 LEU A N 1
ATOM 740 C CA . LEU A 1 91 ? 2.284 12.950 -21.606 1.00 69.25 91 LEU A CA 1
ATOM 741 C C . LEU A 1 91 ? 1.125 12.635 -20.643 1.00 69.25 91 LEU A C 1
ATOM 743 O O . LEU A 1 91 ? 1.225 12.891 -19.446 1.00 69.25 91 LEU A O 1
ATOM 747 N N . GLN A 1 92 ? 0.003 12.123 -21.146 1.00 71.50 92 GLN A N 1
ATOM 748 C CA . GLN A 1 92 ? -1.113 11.738 -20.283 1.00 71.50 92 GLN A CA 1
ATOM 749 C C . GLN A 1 92 ? -0.817 10.395 -19.601 1.00 71.50 92 GLN A C 1
ATOM 751 O O . GLN A 1 92 ? -0.268 9.487 -20.230 1.00 71.50 92 GLN A O 1
ATOM 756 N N . LEU A 1 93 ? -1.174 10.263 -18.317 1.00 63.00 93 LEU A N 1
ATOM 757 C CA . LEU A 1 93 ? -1.134 8.964 -17.642 1.00 63.00 93 LEU A CA 1
ATOM 758 C C . LEU A 1 93 ? -2.139 8.003 -18.312 1.00 63.00 93 LEU A C 1
ATOM 760 O O . LEU A 1 93 ? -3.198 8.453 -18.749 1.00 63.00 93 LEU A O 1
ATOM 764 N N . PRO A 1 94 ? -1.833 6.699 -18.428 1.00 65.88 94 PRO A N 1
ATOM 765 C CA . PRO A 1 94 ? -2.725 5.748 -19.083 1.00 65.88 94 PRO A CA 1
ATOM 766 C C . PRO A 1 94 ? -4.050 5.613 -18.323 1.00 65.88 94 PRO A C 1
ATOM 768 O O . PRO A 1 94 ? -4.041 5.164 -17.189 1.00 65.88 94 PRO A O 1
ATOM 771 N N . ASP A 1 95 ? -5.186 5.914 -18.959 1.00 63.75 95 ASP A N 1
ATOM 772 C CA . ASP A 1 95 ? -6.518 5.696 -18.351 1.00 63.75 95 ASP A CA 1
ATOM 773 C C . ASP A 1 95 ? -6.918 4.203 -18.318 1.00 63.75 95 ASP A C 1
ATOM 775 O O . ASP A 1 95 ? -7.816 3.785 -17.593 1.00 63.75 95 ASP A O 1
ATOM 779 N N . ARG A 1 96 ? -6.251 3.386 -19.143 1.00 65.75 96 ARG A N 1
ATOM 780 C CA . ARG A 1 96 ? -6.366 1.921 -19.206 1.00 65.75 96 ARG A CA 1
ATOM 781 C C . ARG A 1 96 ? -4.998 1.345 -19.506 1.00 65.75 96 ARG A C 1
ATOM 783 O O . ARG A 1 96 ? -4.419 1.708 -20.539 1.00 65.75 96 ARG A O 1
ATOM 790 N N . VAL A 1 97 ? -4.522 0.439 -18.659 1.00 68.56 97 VAL A N 1
ATOM 791 C CA . VAL A 1 97 ? -3.224 -0.222 -18.835 1.00 68.56 97 VAL A CA 1
ATOM 792 C C . VAL A 1 97 ? -3.429 -1.580 -19.506 1.00 68.56 97 VAL A C 1
ATOM 794 O O . VAL A 1 97 ? -3.954 -2.507 -18.901 1.00 68.56 97 VAL A O 1
ATOM 797 N N . GLY A 1 98 ? -3.051 -1.702 -20.778 1.00 73.75 98 GLY A N 1
ATOM 798 C CA . GLY A 1 98 ? -3.132 -2.955 -21.528 1.00 73.75 98 GLY A CA 1
ATOM 799 C C . GLY A 1 98 ? -1.857 -3.798 -21.443 1.00 73.75 98 GLY A C 1
ATOM 800 O O . GLY A 1 98 ? -0.871 -3.432 -20.805 1.00 73.75 98 GLY A O 1
ATOM 801 N N . VAL A 1 99 ? -1.862 -4.926 -22.160 1.00 77.25 99 VAL A N 1
ATOM 802 C CA . VAL A 1 99 ? -0.716 -5.854 -22.249 1.00 77.25 99 VAL A CA 1
ATOM 803 C C . VAL A 1 99 ? 0.540 -5.157 -22.775 1.00 77.25 99 VAL A C 1
ATOM 805 O O . VAL A 1 99 ? 1.633 -5.445 -22.306 1.00 77.25 99 VAL A O 1
ATOM 808 N N . LEU A 1 100 ? 0.393 -4.209 -23.708 1.00 77.25 100 LEU A N 1
ATOM 809 C CA . LEU A 1 100 ? 1.524 -3.462 -24.265 1.00 77.25 100 LEU A CA 1
ATOM 810 C C . LEU A 1 100 ? 2.205 -2.580 -23.214 1.00 77.25 100 LEU A C 1
ATOM 812 O O . LEU A 1 100 ? 3.426 -2.531 -23.163 1.00 77.25 100 LEU A O 1
ATOM 816 N N . GLU A 1 101 ? 1.431 -1.881 -22.383 1.00 77.44 101 GLU A N 1
ATOM 817 C CA . GLU A 1 101 ? 1.974 -1.047 -21.315 1.00 77.44 101 GLU A CA 1
ATOM 818 C C . GLU A 1 101 ? 2.688 -1.907 -20.269 1.00 77.44 101 GLU A C 1
ATOM 820 O O . GLU A 1 101 ? 3.807 -1.583 -19.887 1.00 77.44 101 GLU A O 1
ATOM 825 N N . VAL A 1 102 ? 2.097 -3.040 -19.873 1.00 79.75 102 VAL A N 1
ATOM 826 C CA . VAL A 1 102 ? 2.744 -4.006 -18.969 1.00 79.75 102 VAL A CA 1
ATOM 827 C C . VAL A 1 102 ? 4.036 -4.556 -19.575 1.00 79.75 102 VAL A C 1
ATOM 829 O O . VAL A 1 102 ? 5.064 -4.585 -18.903 1.00 79.75 102 VAL A O 1
ATOM 832 N N . ALA A 1 103 ? 4.010 -4.946 -20.851 1.00 82.50 103 ALA A N 1
ATOM 833 C CA . ALA A 1 103 ? 5.191 -5.427 -21.556 1.00 82.50 103 ALA A CA 1
ATOM 834 C C . ALA A 1 103 ? 6.279 -4.350 -21.620 1.00 82.50 103 ALA A C 1
ATOM 836 O O . ALA A 1 103 ? 7.445 -4.654 -21.391 1.00 82.50 103 ALA A O 1
ATOM 837 N N . LEU A 1 104 ? 5.909 -3.089 -21.862 1.00 80.94 104 LEU A N 1
ATOM 838 C CA . LEU A 1 104 ? 6.850 -1.976 -21.836 1.00 80.94 104 LEU A CA 1
ATOM 839 C C . LEU A 1 104 ? 7.465 -1.810 -20.440 1.00 80.94 104 LEU A C 1
ATOM 841 O O . LEU A 1 104 ? 8.680 -1.726 -20.337 1.00 80.94 104 LEU A O 1
ATOM 845 N N . PHE A 1 105 ? 6.669 -1.829 -19.367 1.00 78.38 105 PHE A N 1
ATOM 846 C CA . PHE A 1 105 ? 7.190 -1.725 -17.997 1.00 78.38 105 PHE A CA 1
ATOM 847 C C . PHE A 1 105 ? 8.174 -2.842 -17.642 1.00 78.38 105 PHE A C 1
ATOM 849 O O . PHE A 1 105 ? 9.182 -2.585 -16.994 1.00 78.38 105 PHE A O 1
ATOM 856 N N . VAL A 1 106 ? 7.895 -4.074 -18.064 1.00 83.25 106 VAL A N 1
ATOM 857 C CA . VAL A 1 106 ? 8.723 -5.235 -17.717 1.00 83.25 106 VAL A CA 1
ATOM 858 C C . VAL A 1 106 ? 9.982 -5.316 -18.584 1.00 83.25 106 VAL A C 1
ATOM 860 O O . VAL A 1 106 ? 11.051 -5.646 -18.079 1.00 83.25 106 VAL A O 1
ATOM 863 N N . LEU A 1 107 ? 9.875 -5.016 -19.882 1.00 83.00 107 LEU A N 1
ATOM 864 C CA . LEU A 1 107 ? 10.955 -5.242 -20.847 1.00 83.00 107 LEU A CA 1
ATOM 865 C C . LEU A 1 107 ? 11.874 -4.035 -21.029 1.00 83.00 107 LEU A C 1
ATOM 867 O O . LEU A 1 107 ? 13.060 -4.213 -21.297 1.00 83.00 107 LEU A O 1
ATOM 871 N N . LEU A 1 108 ? 11.357 -2.812 -20.902 1.00 81.50 108 LEU A N 1
ATOM 872 C CA . LEU A 1 108 ? 12.130 -1.597 -21.163 1.00 81.50 108 LEU A CA 1
ATOM 873 C C . LEU A 1 108 ? 13.351 -1.444 -20.234 1.00 81.50 108 LEU A C 1
ATOM 875 O O . LEU A 1 108 ? 14.426 -1.128 -20.749 1.00 81.50 108 LEU A O 1
ATOM 879 N N . PRO A 1 109 ? 13.263 -1.734 -18.919 1.00 79.81 109 PRO A N 1
ATOM 880 C CA . PRO A 1 109 ? 14.423 -1.670 -18.025 1.00 79.81 109 PRO A CA 1
ATOM 881 C C . PRO A 1 109 ? 15.456 -2.770 -18.278 1.00 79.81 109 PRO A C 1
ATOM 883 O O . PRO A 1 109 ? 16.602 -2.639 -17.864 1.00 79.81 109 PRO A O 1
ATOM 886 N N . ALA A 1 110 ? 15.084 -3.841 -18.985 1.00 83.44 110 ALA A N 1
ATOM 887 C CA . ALA A 1 110 ? 16.001 -4.923 -19.322 1.00 83.44 110 ALA A CA 1
ATOM 888 C C . ALA A 1 110 ? 16.884 -4.606 -20.545 1.00 83.44 110 ALA A C 1
ATOM 890 O O . ALA A 1 110 ? 17.871 -5.303 -20.788 1.00 83.44 110 ALA A O 1
ATOM 891 N N . ILE A 1 111 ? 16.565 -3.556 -21.317 1.00 81.62 111 ILE A N 1
ATOM 892 C CA . ILE A 1 111 ? 17.320 -3.172 -22.521 1.00 81.62 111 ILE A CA 1
ATOM 893 C C . ILE A 1 111 ? 18.762 -2.746 -22.191 1.00 81.62 111 ILE A C 1
ATOM 895 O O . ILE A 1 111 ? 19.677 -3.284 -22.819 1.00 81.62 111 ILE A O 1
ATOM 899 N N . PRO A 1 112 ? 19.023 -1.844 -21.220 1.00 76.94 112 PRO A N 1
ATOM 900 C CA . PRO A 1 112 ? 20.392 -1.494 -20.835 1.00 76.94 112 PRO A CA 1
ATOM 901 C C . PRO A 1 112 ? 21.210 -2.713 -20.395 1.00 76.94 112 PRO A C 1
ATOM 903 O O . PRO A 1 112 ? 22.363 -2.866 -20.798 1.00 76.94 112 PRO A O 1
ATOM 906 N N . THR A 1 113 ? 20.594 -3.625 -19.639 1.00 79.50 113 THR A N 1
ATOM 907 C CA . THR A 1 113 ? 21.215 -4.880 -19.198 1.00 79.50 113 THR A CA 1
ATOM 908 C C . THR A 1 113 ? 21.563 -5.792 -20.375 1.00 79.50 113 THR A C 1
ATOM 910 O O . THR A 1 113 ? 22.629 -6.402 -20.380 1.00 79.50 113 THR A O 1
ATOM 913 N N . ALA A 1 114 ? 20.701 -5.858 -21.394 1.00 81.19 114 ALA A N 1
ATOM 914 C CA . ALA A 1 114 ? 20.940 -6.657 -22.590 1.00 81.19 114 ALA A CA 1
ATOM 915 C C . ALA A 1 114 ? 22.114 -6.129 -23.428 1.00 81.19 114 ALA A C 1
ATOM 917 O O . ALA A 1 114 ? 22.938 -6.912 -23.892 1.00 81.19 114 ALA A O 1
ATOM 918 N N . ILE A 1 115 ? 22.209 -4.806 -23.590 1.00 79.00 115 ILE A N 1
ATOM 919 C CA . ILE A 1 115 ? 23.311 -4.145 -24.309 1.00 79.00 115 ILE A CA 1
ATOM 920 C C . ILE A 1 115 ? 24.631 -4.310 -23.544 1.00 79.00 115 ILE A C 1
ATOM 922 O O . ILE A 1 115 ? 25.702 -4.396 -24.141 1.00 79.00 115 ILE A O 1
ATOM 926 N N . GLY A 1 116 ? 24.557 -4.334 -22.214 1.00 71.94 116 GLY A N 1
ATOM 927 C CA . GLY A 1 116 ? 25.718 -4.374 -21.340 1.00 71.94 116 GLY A CA 1
ATOM 928 C C . GLY A 1 116 ? 26.304 -5.757 -21.060 1.00 71.94 116 GLY A C 1
ATOM 929 O O . GLY A 1 116 ? 27.331 -5.813 -20.384 1.00 71.94 116 GLY A O 1
ATOM 930 N N . ALA A 1 117 ? 25.678 -6.840 -21.522 1.00 77.44 117 ALA A N 1
ATOM 931 C CA . ALA A 1 117 ? 26.078 -8.203 -21.191 1.00 77.44 117 ALA A CA 1
ATOM 932 C C . ALA A 1 117 ? 27.310 -8.659 -21.997 1.00 77.44 117 ALA A C 1
ATOM 934 O O . ALA A 1 117 ? 27.274 -8.728 -23.221 1.00 77.44 117 ALA A O 1
ATOM 935 N N . GLU A 1 118 ? 28.384 -9.050 -21.306 1.00 71.38 118 GLU A N 1
ATOM 936 C CA . GLU A 1 118 ? 29.647 -9.518 -21.914 1.00 71.38 118 GLU A CA 1
ATOM 937 C C . GLU A 1 118 ? 29.621 -11.013 -22.316 1.00 71.38 118 GLU A C 1
ATOM 939 O O . GLU A 1 118 ? 30.654 -11.638 -22.536 1.00 71.38 118 GLU A O 1
ATOM 944 N N . GLY A 1 119 ? 28.432 -11.617 -22.419 1.00 78.25 119 GLY A N 1
ATOM 945 C CA . GLY A 1 119 ? 28.266 -13.049 -22.671 1.00 78.25 119 GLY A CA 1
ATOM 946 C C . GLY A 1 119 ? 26.808 -13.449 -22.895 1.00 78.25 119 GLY A C 1
ATOM 947 O O . GLY A 1 119 ? 26.108 -12.867 -23.721 1.00 78.25 119 GLY A O 1
ATOM 948 N N . SER A 1 120 ? 26.316 -14.460 -22.171 1.00 83.00 120 SER A N 1
ATOM 949 C CA . SER A 1 120 ? 24.919 -14.888 -22.297 1.00 83.00 120 SER A CA 1
ATOM 950 C C . SER A 1 120 ? 23.959 -13.801 -21.799 1.00 83.00 120 SER A C 1
ATOM 952 O O . SER A 1 120 ? 23.908 -13.510 -20.605 1.00 83.00 120 SER A O 1
ATOM 954 N N . VAL A 1 121 ? 23.145 -13.255 -22.702 1.00 82.69 121 VAL A N 1
ATOM 955 C CA . VAL A 1 121 ? 22.158 -12.203 -22.397 1.00 82.69 121 VAL A CA 1
ATOM 956 C C . VAL A 1 121 ? 20.970 -12.739 -21.582 1.00 82.69 121 VAL A C 1
ATOM 958 O O . VAL A 1 121 ? 20.348 -12.005 -20.819 1.00 82.69 121 VAL A O 1
ATOM 961 N N . ALA A 1 122 ? 20.668 -14.036 -21.704 1.00 85.38 122 ALA A N 1
ATOM 962 C CA . ALA A 1 122 ? 19.454 -14.639 -21.155 1.00 85.38 122 ALA A CA 1
ATOM 963 C C . ALA A 1 122 ? 19.364 -14.584 -19.619 1.00 85.38 122 ALA A C 1
ATOM 965 O O . ALA A 1 122 ? 18.309 -14.251 -19.085 1.00 85.38 122 ALA A O 1
ATOM 966 N N . ALA A 1 123 ? 20.453 -14.887 -18.906 1.00 85.81 123 ALA A N 1
ATOM 967 C CA . ALA A 1 123 ? 20.461 -14.913 -17.443 1.00 85.81 123 ALA A CA 1
ATOM 968 C C . ALA A 1 123 ? 20.250 -13.522 -16.799 1.00 85.81 123 ALA A C 1
ATOM 970 O O . ALA A 1 123 ? 19.326 -13.389 -15.994 1.00 85.81 123 ALA A O 1
ATOM 971 N N . PRO A 1 124 ? 21.022 -12.471 -17.146 1.00 83.62 124 PRO A N 1
ATOM 972 C CA . PRO A 1 124 ? 20.854 -11.157 -16.527 1.00 83.62 124 PRO A CA 1
ATOM 973 C C . PRO A 1 124 ? 19.539 -10.477 -16.935 1.00 83.62 124 PRO A C 1
ATOM 975 O O . PRO A 1 124 ? 18.868 -9.894 -16.087 1.00 83.62 124 PRO A O 1
ATOM 978 N N . VAL A 1 125 ? 19.107 -10.614 -18.195 1.00 85.94 125 VAL A N 1
ATOM 979 C CA . VAL A 1 125 ? 17.794 -10.110 -18.642 1.00 85.94 125 VAL A CA 1
ATOM 980 C C . VAL A 1 125 ? 16.655 -10.841 -17.934 1.00 85.94 125 VAL A C 1
ATOM 982 O O . VAL A 1 125 ? 15.710 -10.202 -17.477 1.00 85.94 125 VAL A O 1
ATOM 985 N N . GLY A 1 126 ? 16.753 -12.167 -17.796 1.00 88.00 126 GLY A N 1
ATOM 986 C CA . GLY A 1 126 ? 15.764 -12.970 -17.080 1.00 88.00 126 GLY A CA 1
ATOM 987 C C . GLY A 1 126 ? 15.624 -12.568 -15.611 1.00 88.00 126 GLY A C 1
ATOM 988 O O . GLY A 1 126 ? 14.505 -12.512 -15.106 1.00 88.00 126 GLY A O 1
ATOM 989 N N . ALA A 1 127 ? 16.731 -12.225 -14.944 1.00 86.75 127 ALA A N 1
ATOM 990 C CA . ALA A 1 127 ? 16.709 -11.738 -13.567 1.00 86.75 127 ALA A CA 1
ATOM 991 C C . ALA A 1 127 ? 15.971 -10.394 -13.438 1.00 86.75 127 ALA A C 1
ATOM 993 O O . ALA A 1 127 ? 15.082 -10.279 -12.596 1.00 86.75 127 ALA A O 1
ATOM 994 N N . VAL A 1 128 ? 16.275 -9.413 -14.299 1.00 86.88 128 VAL A N 1
ATOM 995 C CA . VAL A 1 128 ? 15.599 -8.098 -14.301 1.00 86.88 128 VAL A CA 1
ATOM 996 C C . VAL A 1 128 ? 14.107 -8.254 -14.590 1.00 86.88 128 VAL A C 1
ATOM 998 O O . VAL A 1 128 ? 13.270 -7.779 -13.829 1.00 86.88 128 VAL A O 1
ATOM 1001 N N . VAL A 1 129 ? 13.755 -9.001 -15.638 1.00 89.06 129 VAL A N 1
ATOM 1002 C CA . VAL A 1 129 ? 12.354 -9.285 -15.982 1.00 89.06 129 VAL A CA 1
ATOM 1003 C C . VAL A 1 129 ? 11.631 -9.980 -14.824 1.00 89.06 129 VAL A C 1
ATOM 1005 O O . VAL A 1 129 ? 10.500 -9.619 -14.502 1.00 89.06 129 VAL A O 1
ATOM 1008 N N . GLY A 1 130 ? 12.278 -10.948 -14.169 1.00 90.12 130 GLY A N 1
ATOM 1009 C CA . GLY A 1 130 ? 11.729 -11.649 -13.011 1.00 90.12 130 GLY A CA 1
ATOM 1010 C C . GLY A 1 130 ? 11.453 -10.718 -11.830 1.00 90.12 130 GLY A C 1
ATOM 1011 O O . GLY A 1 130 ? 10.356 -10.750 -11.273 1.00 90.12 130 GLY A O 1
ATOM 1012 N N . VAL A 1 131 ? 12.406 -9.847 -11.486 1.00 89.06 131 VAL A N 1
ATOM 1013 C CA . VAL A 1 131 ? 12.230 -8.827 -10.439 1.00 89.06 131 VAL A CA 1
ATOM 1014 C C . VAL A 1 131 ? 11.080 -7.884 -10.791 1.00 89.06 131 VAL A C 1
ATOM 1016 O O . VAL A 1 131 ? 10.208 -7.652 -9.954 1.00 89.06 131 VAL A O 1
ATOM 1019 N N . ASN A 1 132 ? 11.002 -7.423 -12.038 1.00 88.75 132 ASN A N 1
ATOM 1020 C CA . ASN A 1 132 ? 9.974 -6.480 -12.485 1.00 88.75 132 ASN A CA 1
ATOM 1021 C C . ASN A 1 132 ? 8.580 -7.106 -12.452 1.00 88.75 132 ASN A C 1
ATOM 1023 O O . ASN A 1 132 ? 7.615 -6.445 -12.073 1.00 88.75 132 ASN A O 1
ATOM 1027 N N . LEU A 1 133 ? 8.467 -8.398 -12.772 1.00 90.88 133 LEU A N 1
ATOM 1028 C CA . LEU A 1 133 ? 7.226 -9.153 -12.609 1.00 90.88 133 LEU A CA 1
ATOM 1029 C C . LEU A 1 133 ? 6.825 -9.282 -11.136 1.00 90.88 133 LEU A C 1
ATOM 1031 O O . LEU A 1 133 ? 5.655 -9.086 -10.810 1.00 90.88 133 LEU A O 1
ATOM 1035 N N . VAL A 1 134 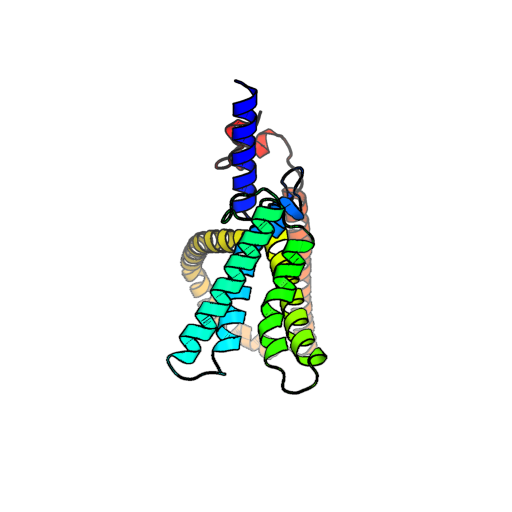? 7.770 -9.564 -10.235 1.00 91.38 134 VAL A N 1
ATOM 1036 C CA . VAL A 1 134 ? 7.490 -9.626 -8.791 1.00 91.38 134 VAL A CA 1
ATOM 1037 C C . VAL A 1 134 ? 7.042 -8.263 -8.264 1.00 91.38 134 VAL A C 1
ATOM 1039 O O . VAL A 1 134 ? 6.035 -8.185 -7.559 1.00 91.38 134 VAL A O 1
ATOM 1042 N N . LEU A 1 135 ? 7.732 -7.182 -8.637 1.00 87.81 135 LEU A N 1
ATOM 1043 C CA . LEU A 1 135 ? 7.361 -5.816 -8.265 1.00 87.81 135 LEU A CA 1
ATOM 1044 C C . LEU A 1 135 ? 5.989 -5.434 -8.823 1.00 87.81 135 LEU A C 1
ATOM 1046 O O . LEU A 1 135 ? 5.185 -4.848 -8.100 1.00 87.81 135 LEU A O 1
ATOM 1050 N N . LEU A 1 136 ? 5.685 -5.812 -10.066 1.00 87.25 136 LEU A N 1
ATOM 1051 C CA . LEU A 1 136 ? 4.375 -5.606 -10.677 1.00 87.25 136 LEU A CA 1
ATOM 1052 C C . LEU A 1 136 ? 3.275 -6.332 -9.898 1.00 87.25 136 LEU A C 1
ATOM 1054 O O . LEU A 1 136 ? 2.256 -5.721 -9.584 1.00 87.25 136 LEU A O 1
ATOM 1058 N N . VAL A 1 137 ? 3.475 -7.609 -9.557 1.00 87.12 137 VAL A N 1
ATOM 1059 C CA . VAL A 1 137 ? 2.511 -8.401 -8.776 1.00 87.12 137 VAL A CA 1
ATOM 1060 C C . VAL A 1 137 ? 2.325 -7.806 -7.385 1.00 87.12 137 VAL A C 1
ATOM 1062 O O . VAL A 1 137 ? 1.193 -7.641 -6.936 1.00 87.12 137 VAL A O 1
ATOM 1065 N N . LEU A 1 138 ? 3.411 -7.435 -6.707 1.00 86.75 138 LEU A N 1
ATOM 1066 C CA . LEU A 1 138 ? 3.345 -6.827 -5.382 1.00 86.75 138 LEU A CA 1
ATOM 1067 C C . LEU A 1 138 ? 2.584 -5.500 -5.428 1.00 86.75 138 LEU A C 1
ATOM 1069 O O . LEU A 1 138 ? 1.668 -5.277 -4.637 1.00 86.75 138 LEU A O 1
ATOM 1073 N N . ALA A 1 139 ? 2.927 -4.634 -6.377 1.00 84.81 139 ALA A N 1
ATOM 1074 C CA . ALA A 1 139 ? 2.292 -3.338 -6.537 1.00 84.81 139 ALA A CA 1
ATOM 1075 C C . ALA A 1 139 ? 0.815 -3.482 -6.942 1.00 84.81 139 ALA A C 1
ATOM 1077 O O . ALA A 1 139 ? -0.032 -2.741 -6.436 1.00 84.81 139 ALA A O 1
ATOM 1078 N N . PHE A 1 140 ? 0.485 -4.482 -7.765 1.00 82.81 140 PHE A N 1
ATOM 1079 C CA . PHE A 1 140 ? -0.887 -4.875 -8.071 1.00 82.81 140 PHE A CA 1
ATOM 1080 C C . PHE A 1 140 ? -1.644 -5.293 -6.806 1.00 82.81 140 PHE A C 1
ATOM 1082 O O . PHE A 1 140 ? -2.694 -4.724 -6.528 1.00 82.81 140 PHE A O 1
ATOM 1089 N N . VAL A 1 141 ? -1.110 -6.214 -5.997 1.00 82.56 141 VAL A N 1
ATOM 1090 C CA . VAL A 1 141 ? -1.756 -6.679 -4.756 1.00 82.56 141 VAL A CA 1
ATOM 1091 C C . VAL A 1 141 ? -1.955 -5.521 -3.777 1.00 82.56 141 VAL A C 1
ATOM 1093 O O . VAL A 1 141 ? -3.062 -5.300 -3.290 1.00 82.56 141 VAL A O 1
ATOM 1096 N N . VAL A 1 142 ? -0.918 -4.722 -3.530 1.00 81.31 142 VAL A N 1
ATOM 1097 C CA . VAL A 1 142 ? -0.990 -3.572 -2.617 1.00 81.31 142 VAL A CA 1
ATOM 1098 C C . VAL A 1 142 ? -2.048 -2.560 -3.072 1.00 81.31 142 VAL A C 1
ATOM 1100 O O . VAL A 1 142 ? -2.778 -2.007 -2.243 1.00 81.31 142 VAL A O 1
ATOM 1103 N N . THR A 1 143 ? -2.154 -2.324 -4.381 1.00 80.06 143 THR A N 1
ATOM 1104 C CA . THR A 1 143 ? -3.091 -1.347 -4.949 1.00 80.06 143 THR A CA 1
ATOM 1105 C C . THR A 1 143 ? -4.519 -1.889 -5.008 1.00 80.06 143 THR A C 1
ATOM 1107 O O . THR A 1 143 ? -5.439 -1.185 -4.593 1.00 80.06 143 THR A O 1
ATOM 1110 N N . ALA A 1 144 ? -4.702 -3.138 -5.450 1.00 77.94 144 ALA A N 1
ATOM 1111 C CA . ALA A 1 144 ? -5.998 -3.809 -5.570 1.00 77.94 144 ALA A CA 1
ATOM 1112 C C . ALA A 1 144 ? -6.702 -3.916 -4.217 1.00 77.94 144 ALA A C 1
ATOM 1114 O O . ALA A 1 144 ? -7.903 -3.689 -4.103 1.00 77.94 144 ALA A O 1
ATOM 1115 N N . TRP A 1 145 ? -5.936 -4.207 -3.167 1.00 75.31 145 TRP A N 1
ATOM 1116 C CA . TRP A 1 145 ? -6.466 -4.331 -1.814 1.00 75.31 145 TRP A CA 1
ATOM 1117 C C . TRP A 1 145 ? -6.541 -2.990 -1.079 1.00 75.31 145 TRP A C 1
ATOM 1119 O O . TRP A 1 145 ? -7.035 -2.934 0.042 1.00 75.31 145 TRP A O 1
ATOM 1129 N N . GLY A 1 146 ? -6.058 -1.895 -1.678 1.00 75.69 146 GLY A N 1
ATOM 1130 C CA . GLY A 1 146 ? -6.051 -0.585 -1.032 1.00 75.69 146 GLY A CA 1
ATOM 1131 C C . GLY A 1 146 ? -5.227 -0.550 0.260 1.00 75.69 146 GLY A C 1
ATOM 1132 O O . GLY A 1 146 ? -5.518 0.266 1.137 1.00 75.69 146 GLY A O 1
ATOM 1133 N N . LEU A 1 147 ? -4.194 -1.396 0.368 1.00 75.19 147 LEU A N 1
ATOM 1134 C CA . LEU A 1 147 ? -3.406 -1.601 1.589 1.00 75.19 147 LEU A CA 1
ATOM 1135 C C . LEU A 1 147 ? -2.780 -0.296 2.097 1.00 75.19 147 LEU A C 1
ATOM 1137 O O . LEU A 1 147 ? -2.817 -0.008 3.289 1.00 75.19 147 LEU A O 1
ATOM 1141 N N . LEU A 1 148 ? -2.248 0.529 1.189 1.00 75.12 148 LEU A N 1
ATOM 1142 C CA . LEU A 1 148 ? -1.627 1.812 1.532 1.00 75.12 148 LEU A CA 1
ATOM 1143 C C . LEU A 1 148 ? -2.640 2.828 2.104 1.00 75.12 148 LEU A C 1
ATOM 1145 O O . LEU A 1 148 ? -2.396 3.349 3.196 1.00 75.12 148 LEU A O 1
ATOM 1149 N N . PRO A 1 149 ? -3.778 3.123 1.438 1.00 73.81 149 PRO A N 1
ATOM 1150 C CA . PRO A 1 149 ? -4.838 3.941 2.028 1.00 73.81 149 PRO A CA 1
ATOM 1151 C C . PRO A 1 149 ? -5.362 3.399 3.356 1.00 73.81 149 PRO A C 1
ATOM 1153 O O . PRO A 1 149 ? -5.520 4.182 4.291 1.00 73.81 149 PRO A O 1
ATOM 1156 N N . MET A 1 150 ? -5.587 2.083 3.443 1.00 76.00 150 MET A N 1
ATOM 1157 C CA . MET A 1 150 ? -6.069 1.424 4.655 1.00 76.00 150 MET A CA 1
ATOM 1158 C C . MET A 1 150 ? -5.084 1.651 5.802 1.00 76.00 150 MET A C 1
ATOM 1160 O O . MET A 1 150 ? -5.461 2.186 6.837 1.00 76.00 150 MET A O 1
A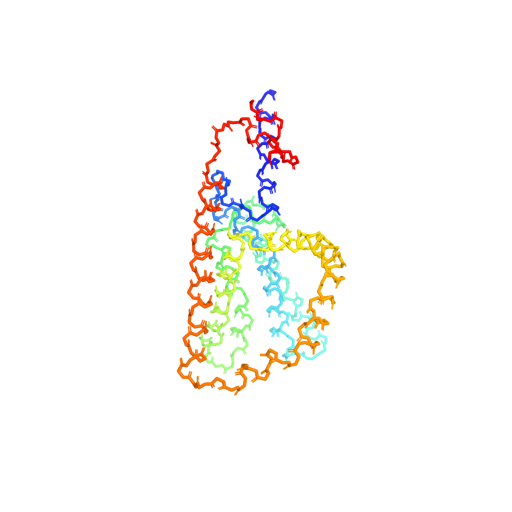TOM 1164 N N . MET A 1 151 ? -3.799 1.376 5.577 1.00 80.00 151 MET A N 1
ATOM 1165 C CA . MET A 1 151 ? -2.738 1.587 6.558 1.00 80.00 151 MET A CA 1
ATOM 1166 C C . MET A 1 151 ? -2.615 3.059 6.968 1.00 80.00 151 MET A C 1
ATOM 1168 O O . MET A 1 151 ? -2.540 3.359 8.157 1.00 80.00 151 MET A O 1
ATOM 1172 N N . ARG A 1 152 ? -2.652 4.003 6.019 1.00 81.25 152 ARG A N 1
ATOM 1173 C CA . ARG A 1 152 ? -2.573 5.442 6.324 1.00 81.25 152 ARG A CA 1
ATOM 1174 C C . ARG A 1 152 ? -3.751 5.908 7.179 1.00 81.25 152 ARG A C 1
ATOM 1176 O O . ARG A 1 152 ? -3.556 6.676 8.122 1.00 81.25 152 ARG A O 1
ATOM 1183 N N . TRP A 1 153 ? -4.961 5.462 6.845 1.00 80.12 153 TRP A N 1
ATOM 1184 C CA . TRP A 1 153 ? -6.164 5.768 7.613 1.00 80.12 153 TRP A CA 1
ATOM 1185 C C . TRP A 1 153 ? -6.106 5.127 9.005 1.00 80.12 153 TRP A C 1
ATOM 1187 O O . TRP A 1 153 ? -6.268 5.833 10.000 1.00 80.12 153 TRP A O 1
ATOM 1197 N N . SER A 1 154 ? -5.766 3.838 9.093 1.00 82.12 154 SER A N 1
ATOM 1198 C CA . SER A 1 154 ? -5.622 3.104 10.353 1.00 82.12 154 SER A CA 1
ATOM 1199 C C . SER A 1 154 ? -4.565 3.718 11.269 1.00 82.12 154 SER A C 1
ATOM 1201 O O . SER A 1 154 ? -4.824 3.879 12.453 1.00 82.12 154 SER A O 1
ATOM 1203 N N . ILE A 1 155 ? -3.409 4.146 10.752 1.00 85.00 155 ILE A N 1
ATOM 1204 C CA . ILE A 1 155 ? -2.379 4.845 11.545 1.00 85.00 155 ILE A CA 1
ATOM 1205 C C . ILE A 1 155 ? -2.890 6.201 12.051 1.00 85.00 155 ILE A C 1
ATOM 1207 O O . ILE A 1 155 ? -2.586 6.610 13.172 1.00 85.00 155 ILE A O 1
ATOM 1211 N N . GLY A 1 156 ? -3.662 6.928 11.238 1.00 83.12 156 GLY A N 1
ATOM 1212 C CA . GLY A 1 156 ? -4.349 8.142 11.685 1.00 83.12 156 GLY A CA 1
ATOM 1213 C C . GLY A 1 156 ? -5.286 7.861 12.859 1.00 83.12 156 GLY A C 1
ATOM 1214 O O . GLY A 1 156 ? -5.224 8.554 13.871 1.00 83.12 156 GLY A O 1
ATOM 1215 N N . GLN A 1 157 ? -6.080 6.798 12.749 1.00 81.62 157 GLN A N 1
ATOM 1216 C CA . GLN A 1 157 ? -7.036 6.391 13.772 1.00 81.62 157 GLN A CA 1
ATOM 1217 C C . GLN A 1 157 ? -6.355 5.898 15.056 1.00 81.62 157 GLN A C 1
ATOM 1219 O O . GLN A 1 157 ? -6.764 6.272 16.153 1.00 81.62 157 GLN A O 1
ATOM 1224 N N . LEU A 1 158 ? -5.286 5.109 14.927 1.00 84.44 158 LEU A N 1
ATOM 1225 C CA . LEU A 1 158 ? -4.490 4.620 16.053 1.00 84.44 158 LEU A CA 1
ATOM 1226 C C . LEU A 1 158 ? -3.906 5.779 16.858 1.00 84.44 158 LEU A C 1
ATOM 1228 O O . LEU A 1 158 ? -3.941 5.739 18.079 1.00 84.44 158 LEU A O 1
ATOM 1232 N N . ARG A 1 159 ? -3.428 6.844 16.203 1.00 84.19 159 ARG A N 1
ATOM 1233 C CA . ARG A 1 159 ? -2.917 8.029 16.910 1.00 84.19 159 ARG A CA 1
ATOM 1234 C C . ARG A 1 159 ? -3.973 8.698 17.789 1.00 84.19 159 ARG A C 1
ATOM 1236 O O . ARG A 1 159 ? -3.640 9.118 18.891 1.00 84.19 159 ARG A O 1
ATOM 1243 N N . VAL A 1 160 ? -5.222 8.765 17.329 1.00 81.62 160 VAL A N 1
ATOM 1244 C CA . VAL A 1 160 ? -6.335 9.288 18.137 1.00 81.62 160 VAL A CA 1
ATOM 1245 C C . VAL A 1 160 ? -6.620 8.350 19.314 1.00 81.62 160 VAL A C 1
ATOM 1247 O O . VAL A 1 160 ? -6.645 8.793 20.457 1.00 81.62 160 VAL A O 1
ATOM 1250 N N . GLN A 1 161 ? -6.722 7.043 19.059 1.00 83.88 161 GLN A N 1
ATOM 1251 C CA . GLN A 1 161 ? -7.026 6.047 20.095 1.00 83.88 161 GLN A CA 1
ATOM 1252 C C . GLN A 1 161 ? -5.921 5.887 21.148 1.00 83.88 161 GLN A C 1
ATOM 1254 O O . GLN A 1 161 ? -6.219 5.608 22.306 1.00 83.88 161 GLN A O 1
ATOM 1259 N N . ILE A 1 162 ? -4.649 6.082 20.787 1.00 87.31 162 ILE A N 1
ATOM 1260 C CA . ILE A 1 162 ? -3.533 6.048 21.744 1.00 87.31 162 ILE A CA 1
ATOM 1261 C C . ILE A 1 162 ? -3.715 7.125 22.818 1.00 87.31 162 ILE A C 1
ATOM 1263 O O . ILE A 1 162 ? -3.426 6.861 23.983 1.00 87.31 162 ILE A O 1
ATOM 1267 N N . GLY A 1 163 ? -4.226 8.307 22.457 1.00 85.31 163 GLY A N 1
ATOM 1268 C CA . GLY A 1 163 ? -4.523 9.365 23.424 1.00 85.31 163 GLY A CA 1
ATOM 1269 C C . GLY A 1 163 ? -5.578 8.936 24.445 1.00 85.31 163 GLY A C 1
ATOM 1270 O O . GLY A 1 163 ? -5.393 9.124 25.649 1.00 85.31 163 GLY A O 1
ATOM 1271 N N . ASP A 1 164 ? -6.640 8.281 23.976 1.00 86.25 164 ASP A N 1
ATOM 1272 C CA . ASP A 1 164 ? -7.719 7.786 24.833 1.00 86.25 164 ASP A CA 1
ATOM 1273 C C . ASP A 1 164 ? -7.239 6.670 25.765 1.00 86.25 164 ASP A C 1
ATOM 1275 O O . ASP A 1 164 ? -7.518 6.701 26.965 1.00 86.25 164 ASP A O 1
ATOM 1279 N N . ILE A 1 165 ? -6.457 5.719 25.241 1.00 88.25 165 ILE A N 1
ATOM 1280 C CA . ILE A 1 165 ? -5.868 4.624 26.024 1.00 88.25 165 ILE A CA 1
ATOM 1281 C C . ILE A 1 165 ? -4.877 5.169 27.048 1.00 88.25 165 ILE A C 1
ATOM 1283 O O . ILE A 1 165 ? -4.911 4.742 28.197 1.00 88.25 165 ILE A O 1
ATOM 1287 N N . ALA A 1 166 ? -4.017 6.119 26.674 1.00 87.25 166 ALA A N 1
ATOM 1288 C CA . ALA A 1 166 ? -3.064 6.730 27.596 1.00 87.25 166 ALA A CA 1
ATOM 1289 C C . ALA A 1 166 ? -3.786 7.457 28.739 1.00 87.25 166 ALA A C 1
ATOM 1291 O O . ALA A 1 166 ? -3.413 7.305 29.901 1.00 87.25 166 ALA A O 1
ATOM 1292 N N . ASN A 1 167 ? -4.864 8.184 28.435 1.00 89.62 167 ASN A N 1
ATOM 1293 C CA . ASN A 1 167 ? -5.691 8.830 29.448 1.00 89.62 167 ASN A CA 1
ATOM 1294 C C . ASN A 1 167 ? -6.366 7.801 30.375 1.00 89.62 167 ASN A C 1
ATOM 1296 O O . ASN A 1 167 ? -6.370 7.963 31.596 1.00 89.62 167 ASN A O 1
ATOM 1300 N N . LEU A 1 168 ? -6.889 6.705 29.817 1.00 89.56 168 LEU A N 1
ATOM 1301 C CA . LEU A 1 168 ? -7.454 5.601 30.597 1.00 89.56 168 LEU A CA 1
ATOM 1302 C C . LEU A 1 168 ? -6.396 4.918 31.479 1.00 89.56 168 LEU A C 1
ATOM 1304 O O . LEU A 1 168 ? -6.641 4.669 32.658 1.00 89.56 168 LEU A O 1
ATOM 1308 N N . ALA A 1 169 ? -5.207 4.668 30.933 1.00 87.31 169 ALA A N 1
ATOM 1309 C CA . ALA A 1 169 ? -4.082 4.067 31.636 1.00 87.31 169 ALA A CA 1
ATOM 1310 C C . ALA A 1 169 ? -3.630 4.956 32.801 1.00 87.31 169 ALA A C 1
ATOM 1312 O O . ALA A 1 169 ? -3.470 4.463 33.918 1.00 87.31 169 ALA A O 1
ATOM 1313 N N . MET A 1 170 ? -3.533 6.273 32.589 1.00 92.81 170 MET A N 1
ATOM 1314 C CA . MET A 1 170 ? -3.239 7.229 33.658 1.00 92.81 170 MET A CA 1
ATOM 1315 C C . MET A 1 170 ? -4.327 7.274 34.732 1.00 92.81 170 MET A C 1
ATOM 1317 O O . MET A 1 170 ? -4.013 7.394 35.912 1.00 92.81 170 MET A O 1
ATOM 1321 N N . LYS A 1 171 ? -5.601 7.105 34.363 1.00 91.44 171 LYS A N 1
ATOM 1322 C CA . LYS A 1 171 ? -6.686 6.948 35.345 1.00 91.44 171 LYS A CA 1
ATOM 1323 C C . LYS A 1 171 ? -6.608 5.627 36.114 1.00 91.44 171 LYS A C 1
ATOM 1325 O O . LYS A 1 171 ? -7.054 5.571 37.255 1.00 91.44 171 LYS A O 1
ATOM 1330 N N . SER A 1 172 ? -6.043 4.579 35.515 1.00 90.38 172 SER A N 1
ATOM 1331 C CA . SER A 1 172 ? -5.869 3.267 36.153 1.00 90.38 172 SER A CA 1
ATOM 1332 C C . SER A 1 172 ? -4.590 3.140 36.990 1.00 90.38 172 SER A C 1
ATOM 1334 O O . SER A 1 172 ? -4.532 2.280 37.866 1.00 90.38 172 SER A O 1
ATOM 1336 N N . LEU A 1 173 ? -3.594 4.010 36.770 1.00 93.69 173 LEU A N 1
ATOM 1337 C CA . LEU A 1 173 ? -2.309 4.026 37.484 1.00 93.69 173 LEU A CA 1
ATOM 1338 C C . LEU A 1 173 ? -2.468 3.949 39.013 1.00 93.69 173 LEU A C 1
ATOM 1340 O O . LEU A 1 173 ? -1.804 3.115 39.622 1.00 93.69 173 LEU A O 1
ATOM 1344 N N . PRO A 1 174 ? -3.363 4.725 39.653 1.00 93.75 174 PRO A N 1
ATOM 1345 C CA . PRO A 1 174 ? -3.550 4.660 41.101 1.00 93.75 174 PRO A CA 1
ATOM 1346 C C . PRO A 1 174 ? -4.045 3.294 41.589 1.00 93.75 174 PRO A C 1
ATOM 1348 O O . PRO A 1 174 ? -3.563 2.782 42.596 1.00 93.75 174 PRO A O 1
ATOM 1351 N N . ILE A 1 175 ? -4.978 2.677 40.859 1.00 93.19 175 ILE A N 1
ATOM 1352 C CA . ILE A 1 175 ? -5.502 1.347 41.192 1.00 93.19 175 ILE A CA 1
ATOM 1353 C C . ILE A 1 175 ? -4.419 0.292 40.972 1.00 93.19 175 ILE A C 1
ATOM 1355 O O . ILE A 1 175 ? -4.265 -0.599 41.800 1.00 93.19 175 ILE A O 1
ATOM 1359 N N . LEU A 1 176 ? -3.639 0.407 39.893 1.00 92.06 176 LEU A N 1
ATOM 1360 C CA . LEU A 1 176 ? -2.523 -0.493 39.613 1.00 92.06 176 LEU A CA 1
ATOM 1361 C C . LEU A 1 176 ? -1.442 -0.393 40.695 1.00 92.06 176 LEU A C 1
ATOM 1363 O O . LEU A 1 176 ? -0.899 -1.413 41.100 1.00 92.06 176 LEU A O 1
ATOM 1367 N N . LEU A 1 177 ? -1.152 0.814 41.186 1.00 92.06 177 LEU A N 1
ATOM 1368 C CA . LEU A 1 177 ? -0.226 1.033 42.295 1.00 92.06 177 LEU A CA 1
ATOM 1369 C C . LEU A 1 177 ? -0.752 0.421 43.589 1.00 92.06 177 LEU A C 1
ATOM 1371 O O . LEU A 1 177 ? 0.010 -0.245 44.278 1.00 92.06 177 LEU A O 1
ATOM 1375 N N . LEU A 1 178 ? -2.041 0.588 43.894 1.00 91.88 178 LEU A N 1
ATOM 1376 C CA . LEU A 1 178 ? -2.660 -0.047 45.055 1.00 91.88 178 LEU A CA 1
ATOM 1377 C C . LEU A 1 178 ? -2.616 -1.575 44.941 1.00 91.88 178 LEU A C 1
ATOM 1379 O O . LEU A 1 178 ? -2.236 -2.249 45.891 1.00 91.88 178 LEU A O 1
ATOM 1383 N N . PHE A 1 179 ? -2.962 -2.118 43.774 1.00 88.06 179 PHE A N 1
ATOM 1384 C CA . PHE A 1 179 ? -2.916 -3.549 43.490 1.00 88.06 179 PHE A CA 1
ATOM 1385 C C . PHE A 1 179 ? -1.491 -4.106 43.569 1.00 88.06 179 PHE A C 1
ATOM 1387 O O . PHE A 1 179 ? -1.272 -5.125 44.215 1.00 88.06 179 PHE A O 1
ATOM 1394 N N . SER A 1 180 ? -0.518 -3.422 42.962 1.00 86.25 180 SER A N 1
ATOM 1395 C CA . SER A 1 180 ? 0.901 -3.781 43.009 1.00 86.25 180 SER A CA 1
ATOM 1396 C C . SER A 1 180 ? 1.425 -3.726 44.442 1.00 86.25 180 SER A C 1
ATOM 1398 O O . SER A 1 180 ? 1.994 -4.702 44.920 1.00 86.25 180 SER A O 1
ATOM 1400 N N . ALA A 1 181 ? 1.150 -2.639 45.169 1.00 87.12 181 ALA A N 1
ATOM 1401 C CA . ALA A 1 181 ? 1.489 -2.518 46.579 1.00 87.12 181 ALA A CA 1
ATOM 1402 C C . ALA A 1 181 ? 0.875 -3.664 47.388 1.00 87.12 181 ALA A C 1
ATOM 1404 O O . ALA A 1 181 ? 1.584 -4.289 48.161 1.00 87.12 181 ALA A O 1
ATOM 1405 N N . PHE A 1 182 ? -0.398 -4.004 47.168 1.00 85.25 182 PHE A N 1
ATOM 1406 C CA . PHE A 1 182 ? -1.063 -5.105 47.864 1.00 85.25 182 PHE A CA 1
ATOM 1407 C C . PHE A 1 182 ? -0.451 -6.471 47.527 1.00 85.25 182 PHE A C 1
ATOM 1409 O O . PHE A 1 182 ? -0.210 -7.261 48.432 1.00 85.25 182 PHE A O 1
ATOM 1416 N N . ILE A 1 183 ? -0.141 -6.739 46.254 1.00 82.69 183 ILE A N 1
ATOM 1417 C CA . ILE A 1 183 ? 0.546 -7.966 45.825 1.00 82.69 183 ILE A CA 1
ATOM 1418 C C . ILE A 1 183 ? 1.930 -8.091 46.466 1.00 82.69 183 ILE A C 1
ATOM 1420 O O . ILE A 1 183 ? 2.304 -9.185 46.883 1.00 82.69 183 ILE A O 1
ATOM 1424 N N . PHE A 1 184 ? 2.693 -6.998 46.537 1.00 78.75 184 PHE A N 1
ATOM 1425 C CA . PHE A 1 184 ? 4.037 -6.999 47.119 1.00 78.75 184 PHE A CA 1
ATOM 1426 C C . PHE A 1 184 ? 4.021 -7.063 48.648 1.00 78.75 184 PHE A C 1
ATOM 1428 O O . PHE A 1 184 ? 4.915 -7.656 49.244 1.00 78.75 184 PHE A O 1
ATOM 1435 N N . LEU A 1 185 ? 3.007 -6.479 49.286 1.00 77.19 185 LEU A N 1
ATOM 1436 C CA . LEU A 1 185 ? 2.838 -6.512 50.740 1.00 77.19 185 LEU A CA 1
ATOM 1437 C C . LEU A 1 185 ? 2.363 -7.896 51.210 1.00 77.19 185 LEU A C 1
ATOM 1439 O O . LEU A 1 185 ? 2.608 -8.281 52.349 1.00 77.19 185 LEU A O 1
ATOM 1443 N N . ASN A 1 186 ? 1.754 -8.688 50.323 1.00 78.12 186 ASN A N 1
ATOM 1444 C CA . ASN A 1 186 ? 1.265 -10.029 5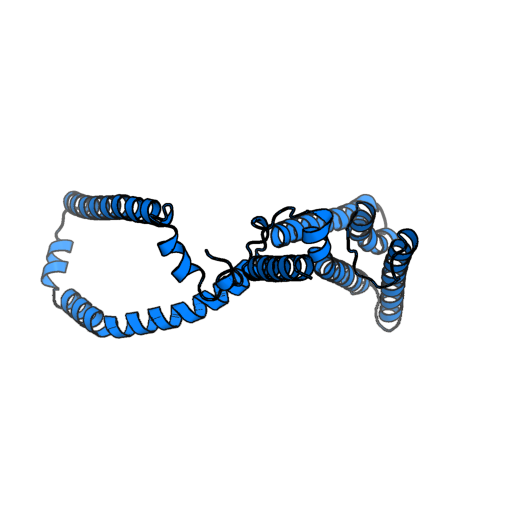0.627 1.00 78.12 186 ASN A CA 1
ATOM 1445 C C . ASN A 1 186 ? 2.342 -11.115 50.445 1.00 78.12 186 ASN A C 1
ATOM 1447 O O . ASN A 1 186 ? 2.146 -12.096 49.726 1.00 78.12 186 ASN A O 1
ATOM 1451 N N . ALA A 1 187 ? 3.496 -10.931 51.094 1.00 71.81 187 ALA A N 1
ATOM 1452 C CA . ALA A 1 187 ? 4.594 -11.903 51.092 1.00 71.81 187 ALA A CA 1
ATOM 1453 C C . ALA A 1 187 ? 4.138 -13.303 51.557 1.00 71.81 187 ALA A C 1
ATOM 1455 O O . ALA A 1 187 ? 4.583 -14.308 51.007 1.00 71.81 187 ALA A O 1
ATOM 1456 N N . GLU A 1 188 ? 3.182 -13.357 52.486 1.00 77.88 188 GLU A N 1
ATOM 1457 C CA . GLU A 1 188 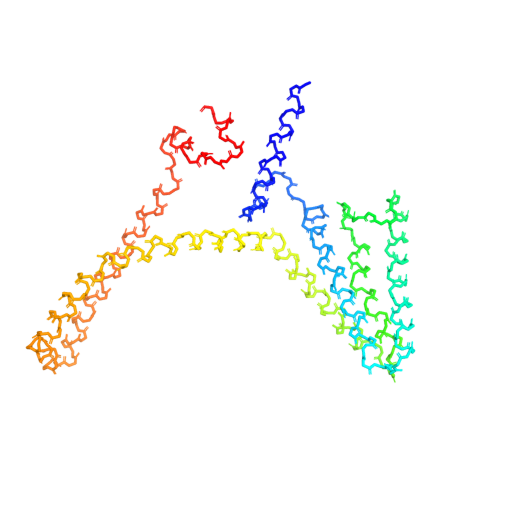? 2.554 -14.586 52.992 1.00 77.88 188 GLU A CA 1
ATOM 1458 C C . GLU A 1 188 ? 1.883 -15.404 51.872 1.00 77.88 188 GLU A C 1
ATOM 1460 O O . GLU A 1 188 ? 2.019 -16.624 51.801 1.00 77.88 188 GLU A O 1
ATOM 1465 N N . MET A 1 189 ? 1.207 -14.747 50.924 1.00 72.81 189 MET A N 1
ATOM 1466 C CA . MET A 1 189 ? 0.564 -15.431 49.794 1.00 72.81 189 MET A CA 1
ATOM 1467 C C . MET A 1 189 ? 1.587 -16.017 48.810 1.00 72.81 189 MET A C 1
ATOM 1469 O O . MET A 1 189 ? 1.357 -17.077 48.226 1.00 72.81 189 MET A O 1
ATOM 1473 N N . TRP A 1 190 ? 2.722 -15.333 48.633 1.00 78.38 190 TRP A N 1
ATOM 1474 C CA . TRP A 1 190 ? 3.830 -15.808 47.802 1.00 78.38 190 TRP A CA 1
ATOM 1475 C C . TRP A 1 190 ? 4.554 -16.994 48.433 1.00 78.38 190 TRP A C 1
ATOM 1477 O O . TRP A 1 190 ? 4.968 -17.902 47.717 1.00 78.38 190 TRP A O 1
ATOM 1487 N N . GLN A 1 191 ? 4.666 -17.020 49.761 1.00 77.38 191 GLN A N 1
ATOM 1488 C CA . GLN A 1 191 ? 5.221 -18.159 50.487 1.00 77.38 191 GLN A CA 1
ATOM 1489 C C . GLN A 1 191 ? 4.342 -19.402 50.333 1.00 77.38 191 GLN A C 1
ATOM 1491 O O . GLN A 1 191 ? 4.854 -20.456 49.968 1.00 77.38 191 GLN A O 1
ATOM 1496 N N . VAL A 1 192 ? 3.019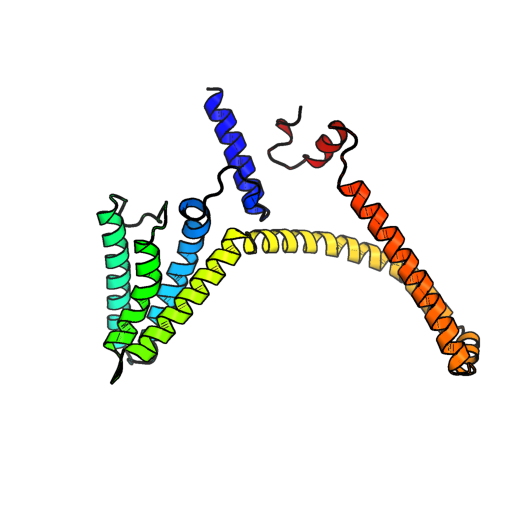 -19.262 50.465 1.00 78.69 192 VAL A N 1
ATOM 1497 C CA . VAL A 1 192 ? 2.076 -20.369 50.227 1.00 78.69 192 VAL A CA 1
ATOM 1498 C C . VAL A 1 192 ? 2.189 -20.912 48.798 1.00 78.69 192 VAL A C 1
ATOM 1500 O O . VAL A 1 192 ? 2.148 -22.123 48.598 1.00 78.69 192 VAL A O 1
ATOM 1503 N N . ALA A 1 193 ? 2.382 -20.043 47.801 1.00 72.94 193 ALA A N 1
ATOM 1504 C CA . ALA A 1 193 ? 2.596 -20.470 46.418 1.00 72.94 193 ALA A CA 1
ATOM 1505 C C . ALA A 1 193 ? 3.926 -21.224 46.216 1.00 72.94 193 ALA A C 1
ATOM 1507 O O . ALA A 1 193 ? 4.003 -22.096 45.351 1.00 72.94 193 ALA A O 1
ATOM 1508 N N . ASN A 1 194 ? 4.958 -20.906 47.003 1.00 78.69 194 ASN A N 1
ATOM 1509 C CA . ASN A 1 194 ? 6.269 -21.556 46.940 1.00 78.69 194 ASN A CA 1
ATOM 1510 C C . ASN A 1 194 ? 6.273 -22.944 47.609 1.00 78.69 194 ASN A C 1
ATOM 1512 O O . ASN A 1 194 ? 7.060 -23.808 47.231 1.00 78.69 194 ASN A O 1
ATOM 1516 N N . ASP A 1 195 ? 5.353 -23.177 48.547 1.00 84.12 195 ASP A N 1
ATOM 1517 C CA . ASP A 1 195 ? 5.157 -24.470 49.214 1.00 84.12 195 ASP A CA 1
ATOM 1518 C C . ASP A 1 195 ? 4.294 -25.452 48.396 1.00 84.12 195 ASP A C 1
ATOM 1520 O O . ASP A 1 195 ? 4.055 -26.594 48.805 1.00 84.12 195 ASP A O 1
ATOM 1524 N N . PHE A 1 196 ? 3.808 -25.046 47.218 1.00 80.25 196 PHE A N 1
ATOM 1525 C CA . PHE A 1 196 ? 2.994 -25.916 46.378 1.00 80.25 196 PHE A CA 1
ATOM 1526 C C . PHE A 1 196 ? 3.810 -27.052 45.764 1.00 80.25 196 PHE A C 1
ATOM 1528 O O . PHE A 1 196 ? 4.809 -26.860 45.074 1.00 80.25 196 PHE A O 1
ATOM 1535 N N . THR A 1 197 ? 3.298 -28.273 45.920 1.00 85.50 197 THR A N 1
ATOM 1536 C CA . THR A 1 197 ? 3.771 -29.408 45.127 1.00 85.50 197 THR A CA 1
ATOM 1537 C C . THR A 1 197 ? 3.461 -29.169 43.644 1.00 85.50 197 THR A C 1
ATOM 1539 O O . THR A 1 197 ? 2.391 -28.664 43.293 1.00 85.50 197 THR A O 1
ATOM 1542 N N . LEU A 1 198 ? 4.380 -29.570 42.756 1.00 85.62 198 LEU A N 1
ATOM 1543 C CA . LEU A 1 198 ? 4.230 -29.470 41.295 1.00 85.62 198 LEU A CA 1
ATOM 1544 C C . LEU A 1 198 ? 2.824 -29.848 40.760 1.00 85.62 198 LEU A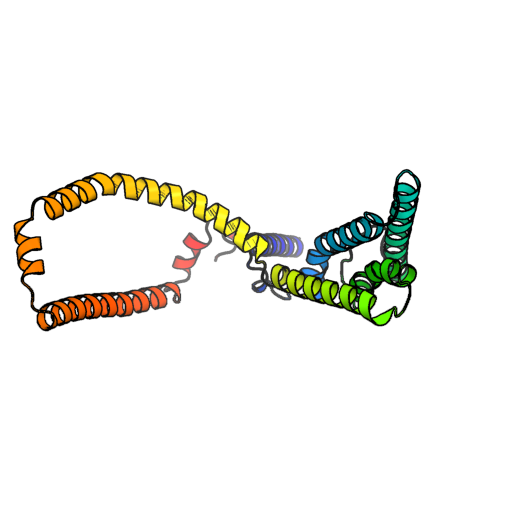 C 1
ATOM 1546 O O . LEU A 1 198 ? 2.279 -29.092 39.952 1.00 85.62 198 LEU A O 1
ATOM 1550 N N . PRO A 1 199 ? 2.200 -30.971 41.189 1.00 88.88 199 PRO A N 1
ATOM 1551 C CA . PRO A 1 199 ? 0.860 -31.340 40.727 1.00 88.88 199 PRO A CA 1
ATOM 1552 C C . PRO A 1 199 ? -0.237 -30.373 41.190 1.00 88.88 199 PRO A C 1
ATOM 1554 O O . PRO A 1 199 ? -1.157 -30.086 40.425 1.00 88.88 199 PRO A O 1
ATOM 1557 N N . PHE A 1 200 ? -0.144 -29.838 42.410 1.00 86.12 200 PHE A N 1
ATOM 1558 C CA . PHE A 1 200 ? -1.118 -28.875 42.924 1.00 86.12 200 PHE A CA 1
ATOM 1559 C C . PHE A 1 200 ? -1.002 -27.525 42.204 1.00 86.12 200 PHE A C 1
ATOM 1561 O O . PHE A 1 200 ? -2.011 -26.969 41.770 1.00 86.12 200 PHE A O 1
ATOM 1568 N N . PHE A 1 201 ? 0.226 -27.050 41.974 1.00 86.75 201 PHE A N 1
ATOM 1569 C CA . PHE A 1 201 ? 0.484 -25.858 41.163 1.00 86.75 201 PHE A CA 1
ATOM 1570 C C . PHE A 1 201 ? -0.099 -25.996 39.746 1.00 86.75 201 PHE A C 1
ATOM 1572 O O . PHE A 1 201 ? -0.813 -25.110 39.272 1.00 86.75 201 PHE A O 1
ATOM 1579 N N . GLY A 1 202 ? 0.141 -27.140 39.092 1.00 91.62 202 GLY A N 1
ATOM 1580 C CA . GLY A 1 202 ? -0.411 -27.438 37.770 1.00 91.62 202 GLY A CA 1
ATOM 1581 C C . GLY A 1 202 ? -1.942 -27.438 37.742 1.00 91.62 202 GLY A C 1
ATOM 1582 O O . GLY A 1 202 ? -2.532 -26.899 36.806 1.00 91.62 202 GLY A O 1
ATOM 1583 N N . ALA A 1 203 ? -2.595 -27.975 38.778 1.00 91.25 203 ALA A N 1
ATOM 1584 C CA . ALA A 1 203 ? -4.053 -27.976 38.891 1.00 91.25 203 ALA A CA 1
ATOM 1585 C C . ALA A 1 203 ? -4.630 -26.555 39.017 1.00 91.25 203 ALA A C 1
ATOM 1587 O O . ALA A 1 203 ? -5.583 -26.214 38.314 1.00 91.25 203 ALA A O 1
ATOM 1588 N N . VAL A 1 204 ? -4.030 -25.702 39.854 1.00 89.25 204 VAL A N 1
ATOM 1589 C CA . VAL A 1 204 ? -4.455 -24.299 40.012 1.00 89.25 204 VAL A CA 1
ATOM 1590 C C . VAL A 1 204 ? -4.263 -23.521 38.708 1.00 89.25 204 VAL A C 1
ATOM 1592 O O . VAL A 1 204 ? -5.191 -22.852 38.248 1.00 89.25 204 VAL A O 1
ATOM 1595 N N . ALA A 1 205 ? -3.101 -23.656 38.063 1.00 90.38 205 ALA A N 1
ATOM 1596 C CA . ALA A 1 205 ? -2.832 -23.025 36.774 1.00 90.38 205 ALA A CA 1
ATOM 1597 C C . ALA A 1 205 ? -3.829 -23.483 35.696 1.00 90.38 205 ALA A C 1
ATOM 1599 O O . ALA A 1 205 ? -4.367 -22.656 34.957 1.00 90.38 205 ALA A O 1
ATOM 1600 N N . ALA A 1 206 ? -4.136 -24.783 35.642 1.00 95.25 206 ALA A N 1
ATOM 1601 C CA . ALA A 1 206 ? -5.100 -25.339 34.699 1.00 95.25 206 ALA A CA 1
ATOM 1602 C C . ALA A 1 206 ? -6.506 -24.760 34.900 1.00 95.25 206 ALA A C 1
ATOM 1604 O O . ALA A 1 206 ? -7.147 -24.402 33.916 1.00 95.25 206 ALA A O 1
ATOM 1605 N N . VAL A 1 207 ? -6.970 -24.607 36.147 1.00 95.56 207 VAL A N 1
ATOM 1606 C CA . VAL A 1 207 ? -8.272 -23.989 36.452 1.00 95.56 207 VAL A CA 1
ATOM 1607 C C . VAL A 1 207 ? -8.315 -22.538 35.977 1.00 95.56 207 VAL A C 1
ATOM 1609 O O . VAL A 1 207 ? -9.266 -22.148 35.299 1.00 95.56 207 VAL A O 1
ATOM 1612 N N . VAL A 1 208 ? -7.278 -21.746 36.267 1.00 93.31 208 VAL A N 1
ATOM 1613 C CA . VAL A 1 208 ? -7.199 -20.341 35.832 1.00 93.31 208 VAL A CA 1
ATOM 1614 C C . VAL A 1 208 ? -7.233 -20.236 34.305 1.00 93.31 208 VAL A C 1
ATOM 1616 O O . VAL A 1 208 ? -8.006 -19.448 33.756 1.00 93.31 208 VAL A O 1
ATOM 1619 N N . VAL A 1 209 ? -6.452 -21.065 33.606 1.00 96.00 209 VAL A N 1
ATOM 1620 C CA . VAL A 1 209 ? -6.419 -21.097 32.136 1.00 96.00 209 VAL A CA 1
ATOM 1621 C C . VAL A 1 209 ? -7.762 -21.544 31.557 1.00 96.00 209 VAL A C 1
ATOM 1623 O O . VAL A 1 209 ? -8.228 -20.945 30.588 1.00 96.00 209 VAL A O 1
ATOM 1626 N N . LEU A 1 210 ? -8.409 -22.555 32.142 1.00 96.94 210 LEU A N 1
ATOM 1627 C CA . LEU A 1 210 ? -9.725 -23.040 31.715 1.00 96.94 210 LEU A CA 1
ATOM 1628 C C . LEU A 1 210 ? -10.786 -21.951 31.836 1.00 96.94 210 LEU A C 1
ATOM 1630 O O . LEU A 1 210 ? -11.509 -21.693 30.875 1.00 96.94 210 LEU A O 1
ATOM 1634 N N . VAL A 1 211 ? -10.853 -21.284 32.989 1.00 96.00 211 VAL A N 1
ATOM 1635 C CA . VAL A 1 211 ? -11.812 -20.200 33.234 1.00 96.00 211 VAL A CA 1
ATOM 1636 C C . VAL A 1 211 ? -11.543 -19.023 32.299 1.00 96.00 211 VAL A C 1
ATOM 1638 O O . VAL A 1 211 ? -12.475 -18.530 31.662 1.00 96.00 211 VAL A O 1
ATOM 1641 N N . GLY A 1 212 ? -10.281 -18.609 32.151 1.00 92.25 212 GLY A N 1
ATOM 1642 C CA . GLY A 1 212 ? -9.896 -17.530 31.239 1.00 92.25 212 GLY A CA 1
ATOM 1643 C C . GLY A 1 212 ? -10.258 -17.842 29.786 1.00 92.25 212 GLY A C 1
ATOM 1644 O O . GLY A 1 212 ? -10.849 -17.018 29.089 1.00 92.25 212 GLY A O 1
ATOM 1645 N N . THR A 1 213 ? -9.983 -19.068 29.344 1.00 92.88 213 THR A N 1
ATOM 1646 C CA . THR A 1 213 ? -10.284 -19.528 27.984 1.00 92.88 213 THR A CA 1
ATOM 1647 C C . THR A 1 213 ? -11.791 -19.608 27.744 1.00 92.88 213 THR A C 1
ATOM 1649 O O . THR A 1 213 ? -12.275 -19.122 26.720 1.00 92.88 213 THR A O 1
ATOM 1652 N N . ALA A 1 214 ? -12.553 -20.157 28.695 1.00 93.12 214 ALA A N 1
ATOM 1653 C CA . ALA A 1 214 ? -14.010 -20.206 28.628 1.00 93.12 214 ALA A CA 1
ATOM 1654 C C . ALA A 1 214 ? -14.610 -18.794 28.550 1.00 93.12 214 ALA A C 1
ATOM 1656 O O . ALA A 1 214 ? -15.460 -18.529 27.700 1.00 93.12 214 ALA A O 1
ATOM 1657 N N . PHE A 1 215 ? -14.123 -17.861 29.372 1.00 92.62 215 PHE A N 1
ATOM 1658 C CA . PHE A 1 215 ? -14.558 -16.466 29.352 1.00 92.62 215 PHE A CA 1
ATOM 1659 C C . PHE A 1 215 ? -14.313 -15.798 27.993 1.00 92.62 215 PHE A C 1
ATOM 1661 O O . PHE A 1 215 ? -15.221 -15.167 27.446 1.00 92.62 215 PHE A O 1
ATOM 1668 N N . VAL A 1 216 ? -13.115 -15.958 27.421 1.00 91.00 216 VAL A N 1
ATOM 1669 C CA . VAL A 1 216 ? -12.773 -15.388 26.109 1.00 91.00 216 VAL A CA 1
ATOM 1670 C C . VAL A 1 216 ? -13.649 -15.991 25.011 1.00 91.00 216 VAL A C 1
ATOM 1672 O O . VAL A 1 216 ? -14.248 -15.248 24.232 1.00 91.00 216 VAL A O 1
ATOM 1675 N N . MET A 1 217 ? -13.795 -17.319 24.971 1.00 89.69 217 MET A N 1
ATOM 1676 C CA . MET A 1 217 ? -14.628 -17.995 23.969 1.00 89.69 217 MET A CA 1
ATOM 1677 C C . MET A 1 217 ? -16.096 -17.553 24.030 1.00 89.69 217 MET A C 1
ATOM 1679 O O . MET A 1 217 ? -16.729 -17.363 22.987 1.00 89.69 217 MET A O 1
ATOM 1683 N N . LEU A 1 218 ? -16.641 -17.373 25.235 1.00 87.12 218 LEU A N 1
ATOM 1684 C CA . LEU A 1 218 ? -18.022 -16.931 25.429 1.00 87.12 218 LEU A CA 1
ATOM 1685 C C . LEU A 1 218 ? -18.206 -15.442 25.105 1.00 87.12 218 LEU A C 1
ATOM 1687 O O . LEU A 1 218 ? -19.225 -15.068 24.519 1.00 87.12 218 LEU A O 1
ATOM 1691 N N . SER A 1 219 ? -17.221 -14.603 25.430 1.00 84.19 219 SER A N 1
ATOM 1692 C CA . SER A 1 219 ? -17.274 -13.161 25.170 1.00 84.19 219 SER A CA 1
ATOM 1693 C C . SER A 1 219 ? -17.192 -12.851 23.677 1.00 84.19 219 SER A C 1
ATOM 1695 O O . SER A 1 219 ? -18.042 -12.134 23.151 1.00 84.19 219 SER A O 1
ATOM 1697 N N . VAL A 1 220 ? -16.228 -13.440 22.962 1.00 76.69 220 VAL A N 1
ATOM 1698 C CA . VAL A 1 220 ? -16.018 -13.175 21.528 1.00 76.69 220 VAL A CA 1
ATOM 1699 C C . VAL A 1 220 ? -17.259 -13.531 20.709 1.00 76.69 220 VAL A C 1
ATOM 1701 O O . VAL A 1 220 ? -17.697 -12.725 19.890 1.00 76.69 220 VAL A O 1
ATOM 1704 N N . LYS A 1 221 ? -17.889 -14.684 20.979 1.00 71.00 221 LYS A N 1
ATOM 1705 C CA . LYS A 1 221 ? -19.113 -15.099 20.273 1.00 71.00 221 LYS A CA 1
ATOM 1706 C C . LYS A 1 221 ? -20.260 -14.096 20.417 1.00 71.00 221 LYS A C 1
ATOM 1708 O O . LYS A 1 221 ? -20.991 -13.897 19.452 1.00 71.00 221 LYS A O 1
ATOM 1713 N N . ARG A 1 222 ? -20.419 -13.457 21.583 1.00 67.44 222 ARG A N 1
ATOM 1714 C CA . ARG A 1 222 ? -21.452 -12.426 21.783 1.00 67.44 222 ARG A CA 1
ATOM 1715 C C . ARG A 1 222 ? -21.161 -11.166 20.969 1.00 67.44 222 ARG A C 1
ATOM 1717 O O . ARG A 1 222 ? -22.043 -10.690 20.266 1.00 67.44 222 ARG A O 1
ATOM 1724 N N . LEU A 1 223 ? -19.916 -10.686 20.986 1.00 65.00 223 LEU A N 1
ATOM 1725 C CA . LEU A 1 223 ? -19.522 -9.484 20.242 1.00 65.00 223 LEU A CA 1
ATOM 1726 C C . LEU A 1 223 ? -19.669 -9.642 18.719 1.00 65.00 223 LEU A C 1
ATOM 1728 O O . LEU A 1 223 ? -20.075 -8.700 18.044 1.00 65.00 223 LEU A O 1
ATOM 1732 N N . THR A 1 224 ? -19.365 -10.819 18.158 1.00 62.81 224 THR A N 1
ATOM 1733 C CA . THR A 1 224 ? -19.461 -11.033 16.701 1.00 62.81 224 THR A CA 1
ATOM 1734 C C . THR A 1 224 ? -20.908 -11.044 16.195 1.00 62.81 224 THR A C 1
ATOM 1736 O O . THR A 1 224 ? -21.169 -10.571 15.091 1.00 62.81 224 THR A O 1
ATOM 1739 N N . VAL A 1 225 ? -21.857 -11.560 16.985 1.00 62.69 225 VAL A N 1
ATOM 1740 C CA . VAL A 1 225 ? -23.274 -11.649 16.587 1.00 62.69 225 VAL A CA 1
ATOM 1741 C C . VAL A 1 225 ? -23.953 -10.276 16.600 1.00 62.69 225 VAL A C 1
ATOM 1743 O O . VAL A 1 225 ? -24.738 -9.988 15.696 1.00 62.69 225 VAL A O 1
ATOM 1746 N N . ASP A 1 226 ? -23.594 -9.409 17.549 1.00 62.69 226 ASP A N 1
ATOM 1747 C CA . ASP A 1 226 ? -24.190 -8.072 17.679 1.00 62.69 226 ASP A CA 1
ATOM 1748 C C . ASP A 1 226 ? -23.689 -7.077 16.619 1.00 62.69 226 ASP A C 1
ATOM 1750 O O . ASP A 1 226 ? -24.435 -6.196 16.194 1.00 62.69 226 ASP A O 1
ATOM 1754 N N . LEU A 1 227 ? -22.450 -7.216 16.126 1.00 60.94 227 LEU A N 1
ATOM 1755 C CA . LEU A 1 227 ? -21.947 -6.344 15.053 1.00 60.94 227 LEU A CA 1
ATOM 1756 C C . LEU A 1 227 ? -22.561 -6.652 13.677 1.00 60.94 227 LEU A C 1
ATOM 1758 O O . LEU A 1 227 ? -22.566 -5.779 12.809 1.00 60.94 227 LEU A O 1
ATOM 1762 N N . ALA A 1 228 ? -23.055 -7.874 13.462 1.00 59.97 228 ALA A N 1
ATOM 1763 C CA . ALA A 1 228 ? -23.483 -8.352 12.147 1.00 59.97 228 ALA A CA 1
ATOM 1764 C C . ALA A 1 228 ? -24.972 -8.113 11.835 1.00 59.97 228 ALA A C 1
ATOM 1766 O O . ALA A 1 228 ? -25.404 -8.367 10.710 1.00 59.97 228 ALA A O 1
ATOM 1767 N N . ARG A 1 229 ? -25.777 -7.652 12.802 1.00 66.12 229 ARG A N 1
ATOM 1768 C CA . ARG A 1 229 ? -27.222 -7.456 12.622 1.00 66.12 229 ARG A CA 1
ATOM 1769 C C . ARG A 1 229 ? -27.640 -6.065 13.076 1.00 66.12 229 ARG A C 1
ATOM 1771 O O . ARG A 1 229 ? -27.667 -5.769 14.263 1.00 66.12 229 ARG A O 1
ATOM 1778 N N . PHE A 1 230 ? -28.007 -5.225 12.116 1.00 68.12 230 PHE A N 1
ATOM 1779 C CA . PHE A 1 230 ? -28.739 -3.997 12.405 1.00 68.12 230 PHE A CA 1
ATOM 1780 C C . PHE A 1 230 ? -30.193 -4.374 12.708 1.00 68.12 230 PHE A C 1
ATOM 1782 O O . PHE A 1 230 ? -30.826 -5.053 11.899 1.00 68.12 230 PHE A O 1
ATOM 1789 N N . GLY A 1 231 ? -30.694 -3.990 13.884 1.00 73.38 231 GLY A N 1
ATOM 1790 C CA . GLY A 1 231 ? -32.062 -4.295 14.310 1.00 73.38 231 GLY A CA 1
ATOM 1791 C C . GLY A 1 231 ? -33.100 -3.484 13.534 1.00 73.38 231 GLY A C 1
ATOM 1792 O O . GLY A 1 231 ? -34.155 -4.008 13.182 1.00 73.38 231 GLY A O 1
ATOM 1793 N N . ALA A 1 232 ? -32.774 -2.231 13.206 1.00 79.06 232 ALA A N 1
ATOM 1794 C CA . ALA A 1 232 ? -33.576 -1.357 12.360 1.00 79.06 232 ALA A CA 1
ATOM 1795 C C . ALA A 1 232 ? -32.700 -0.423 11.508 1.00 79.06 232 ALA A C 1
ATOM 1797 O O . ALA A 1 232 ? -31.567 -0.098 11.857 1.00 79.06 232 ALA A O 1
ATOM 1798 N N . TRP A 1 233 ? -33.256 0.095 10.408 1.00 76.25 233 TRP A N 1
ATOM 1799 C CA . TRP A 1 233 ? -32.594 1.121 9.587 1.00 76.25 233 TRP A CA 1
ATOM 1800 C C . TRP A 1 233 ? -32.294 2.416 10.357 1.00 76.25 233 TRP A C 1
ATOM 1802 O O . TRP A 1 233 ? -31.326 3.108 10.045 1.00 76.25 233 TRP A O 1
ATOM 1812 N N . ALA A 1 234 ? -33.064 2.708 11.409 1.00 77.94 234 ALA A N 1
ATOM 1813 C CA . ALA A 1 234 ? -32.794 3.820 12.315 1.00 77.94 234 ALA A CA 1
ATOM 1814 C C . ALA A 1 234 ? -31.421 3.701 13.007 1.00 77.94 234 ALA A C 1
ATOM 1816 O O . ALA A 1 234 ? -30.780 4.720 13.245 1.00 77.94 234 ALA A O 1
ATOM 1817 N N . ASP A 1 235 ? -30.927 2.479 13.242 1.00 78.44 235 ASP A N 1
ATOM 1818 C CA . ASP A 1 235 ? -29.624 2.229 13.876 1.00 78.44 235 ASP A CA 1
ATOM 1819 C C . ASP A 1 235 ? -28.444 2.541 12.940 1.00 78.44 235 ASP A C 1
ATOM 1821 O O . ASP A 1 235 ? -27.305 2.712 13.382 1.00 78.44 235 ASP A O 1
ATOM 1825 N N . VAL A 1 236 ? -28.702 2.612 11.630 1.00 78.31 236 VAL A N 1
ATOM 1826 C CA . VAL A 1 236 ? -27.692 2.888 10.600 1.00 78.31 236 VAL A CA 1
ATOM 1827 C C . VAL A 1 236 ? -27.418 4.390 10.498 1.00 78.31 236 VAL A C 1
ATOM 1829 O O . VAL A 1 236 ? -26.267 4.788 10.319 1.00 78.31 236 VAL A O 1
ATOM 1832 N N . ARG A 1 237 ? -28.443 5.236 10.680 1.00 80.12 237 ARG A N 1
ATOM 1833 C CA . ARG A 1 237 ? -28.352 6.697 10.504 1.00 80.12 237 ARG A CA 1
ATOM 1834 C C . ARG A 1 237 ? -27.262 7.353 11.372 1.00 80.12 237 ARG A C 1
ATOM 1836 O O . ARG A 1 237 ? -26.426 8.040 10.785 1.00 80.12 237 ARG A O 1
ATOM 1843 N N . PRO A 1 238 ? -27.161 7.090 12.692 1.00 81.69 238 PRO A N 1
ATOM 1844 C CA . PRO A 1 238 ? -26.086 7.645 13.519 1.00 81.69 238 PRO A CA 1
ATOM 1845 C C . PRO A 1 238 ? -24.690 7.189 13.075 1.00 81.69 238 PRO A C 1
ATOM 1847 O O . PRO A 1 238 ? -23.707 7.895 13.263 1.00 81.69 238 PRO A O 1
ATOM 1850 N N . ARG A 1 239 ? -24.574 6.003 12.459 1.00 80.62 239 ARG A N 1
ATOM 1851 C CA . ARG A 1 239 ? -23.285 5.472 11.982 1.00 80.62 239 ARG A CA 1
ATOM 1852 C C . ARG A 1 239 ? -22.873 6.017 10.617 1.00 80.62 239 ARG A C 1
ATOM 1854 O O . ARG A 1 239 ? -21.701 5.920 10.257 1.00 80.62 239 ARG A O 1
ATOM 1861 N N . CYS A 1 240 ? -23.812 6.593 9.871 1.00 82.31 240 CYS A N 1
ATOM 1862 C CA . CYS A 1 240 ? -23.538 7.300 8.626 1.00 82.31 240 CYS A CA 1
ATOM 1863 C C . CYS A 1 240 ? -23.085 8.748 8.854 1.00 82.31 240 CYS A C 1
ATOM 1865 O O . CYS A 1 240 ? -22.623 9.380 7.901 1.00 82.31 240 CYS A O 1
ATOM 1867 N N . GLU A 1 241 ? -23.163 9.278 10.078 1.00 82.00 241 GLU A N 1
ATOM 1868 C CA . GLU A 1 241 ? -22.679 10.622 10.395 1.00 82.00 241 GLU A CA 1
ATOM 1869 C C . GLU A 1 241 ? -21.186 10.773 10.051 1.00 82.00 241 GLU A C 1
ATOM 1871 O O . GLU A 1 241 ? -20.349 9.915 10.340 1.00 82.00 241 GLU A O 1
ATOM 1876 N N . GLY A 1 242 ? -20.842 11.857 9.348 1.00 80.25 242 GLY A N 1
ATOM 1877 C CA . GLY A 1 242 ? -19.482 12.087 8.845 1.00 80.25 242 GLY A CA 1
ATOM 1878 C C . GLY A 1 242 ? -19.110 11.284 7.588 1.00 80.25 242 GLY A C 1
ATOM 1879 O O . GLY A 1 242 ? -17.943 11.281 7.179 1.00 80.25 242 GLY A O 1
ATOM 1880 N N . THR A 1 243 ? -20.076 10.617 6.948 1.00 84.44 243 THR A N 1
ATOM 1881 C CA . THR A 1 243 ? -19.902 9.961 5.642 1.00 84.44 243 THR A CA 1
ATOM 1882 C C . THR A 1 243 ? -20.638 10.718 4.524 1.00 84.44 243 THR A C 1
ATOM 1884 O O . THR A 1 243 ? -21.601 11.430 4.798 1.00 84.44 243 THR A O 1
ATOM 1887 N N . PRO A 1 244 ? -20.237 10.571 3.245 1.00 83.62 244 PRO A N 1
ATOM 1888 C CA . PRO A 1 244 ? -20.903 11.233 2.117 1.00 83.62 244 PRO A CA 1
ATOM 1889 C C . PRO A 1 244 ? -22.345 10.778 1.864 1.00 83.62 244 PRO A C 1
ATOM 1891 O O . PRO A 1 244 ? -23.043 11.415 1.081 1.00 83.62 244 PRO A O 1
ATOM 1894 N N . VAL A 1 245 ? -22.760 9.669 2.482 1.00 82.62 245 VAL A N 1
ATOM 1895 C CA . VAL A 1 245 ? -24.101 9.084 2.369 1.00 82.62 245 VAL A CA 1
ATOM 1896 C C . VAL A 1 245 ? -25.027 9.500 3.510 1.00 82.62 245 VAL A C 1
ATOM 1898 O O . VAL A 1 245 ? -26.195 9.139 3.460 1.00 82.62 245 VAL A O 1
ATOM 1901 N N . ALA A 1 246 ? -24.561 10.288 4.490 1.00 83.19 246 ALA A N 1
ATOM 1902 C CA . ALA A 1 246 ? -25.383 10.773 5.607 1.00 83.19 246 ALA A CA 1
ATOM 1903 C C . ALA A 1 246 ? -26.694 11.431 5.137 1.00 83.19 246 ALA A C 1
ATOM 1905 O O . ALA A 1 246 ? -27.757 11.158 5.689 1.00 83.19 246 ALA A O 1
ATOM 1906 N N . ASP A 1 247 ? -26.612 12.218 4.063 1.00 76.75 247 ASP A N 1
ATOM 1907 C CA . ASP A 1 247 ? -27.738 12.966 3.491 1.00 76.75 247 ASP A CA 1
ATOM 1908 C C . ASP A 1 247 ? -28.650 12.101 2.598 1.00 76.75 247 ASP A C 1
ATOM 1910 O O . ASP A 1 247 ? -29.720 12.538 2.182 1.00 76.75 247 ASP A O 1
ATOM 1914 N N . LEU A 1 248 ? -28.217 10.879 2.275 1.00 74.50 248 LEU A N 1
ATOM 1915 C CA . LEU A 1 248 ? -28.908 9.938 1.387 1.00 74.50 248 LEU A CA 1
ATOM 1916 C C . LEU A 1 248 ? -29.626 8.819 2.156 1.00 74.50 248 LEU A C 1
ATOM 1918 O O . LEU A 1 248 ? -30.348 8.035 1.539 1.00 74.50 248 LEU A O 1
ATOM 1922 N N . VAL A 1 249 ? -29.420 8.717 3.477 1.00 65.00 249 VAL A N 1
ATOM 1923 C CA . VAL A 1 249 ? -30.104 7.731 4.325 1.00 65.00 249 VAL A CA 1
ATOM 1924 C C . VAL A 1 249 ? -31.587 8.127 4.457 1.00 65.00 249 VAL A C 1
ATOM 1926 O O . VAL A 1 249 ? -31.854 9.217 4.979 1.00 65.00 249 VAL A O 1
ATOM 1929 N N . PRO A 1 250 ? -32.543 7.284 4.008 1.00 58.22 250 PRO A N 1
ATOM 1930 C CA . PRO A 1 250 ? -33.974 7.560 4.129 1.00 58.22 250 PRO A CA 1
ATOM 1931 C C . PRO A 1 250 ? -34.425 7.669 5.585 1.00 58.22 250 PRO A C 1
ATOM 1933 O O . PRO A 1 250 ? -33.891 6.950 6.465 1.00 58.22 250 PRO A O 1
#

pLDDT: mean 79.64, std 8.39, range [55.0, 96.94]

Secondary structure (DSSP, 8-state):
-HHHHHHHHHHHHHHHHHHTT-GGGSTT--IIIIIHHHHHHHHHHHHHHHHHHHHHTT--THHHHHHHHHHHHHHHHHHHHHHHHTT--TTPPPSS--HHHHHHHHHTTHHHHHHT-SS-SHHHHHHHHHHHHHHHHHHHHHHHTTHHHHHHHHHHHHHHHHHHHHHHHHHHHHHHHHHHHHHHH-HHHHHHHHT--HHHHHHHHHHHHHHHHHHHHHHHHHHHHHHT--S-GGGTHHHHTTSTTGGG--

Radius of gyration: 29.98 Å; chains: 1; bounding box: 67×50×84 Å

Foldseek 3Di:
DVVVVVVVLLVQQCVVCLLQQNNVVRPPDDLFQQQLLVLVVVLVVVLLVLLCVLLVPPDDDPVSVVSSVVLVVVLLVVQQVVCVVVVHDSPDRDSGQDPVNLCCSLQSSLVSQQVPDPDDSCVSSVVSSVVSVVVSVVSSVCRVSSVVSNVVVVVVVVVVVVVVVVVVVVVCVVVVVVVVCVVVVPVVVVVVLVPDDPVRNVVVVVVVCVVVVVVVVVVVVVVVVVVPDDPDLVSVQVVCPPHSCNVVRD